Protein AF-A0A0U2ZT33-F1 (afdb_monomer)

Structure (mmCIF, N/CA/C/O backbone):
data_AF-A0A0U2ZT33-F1
#
_entry.id   AF-A0A0U2ZT33-F1
#
loop_
_atom_site.group_PDB
_atom_site.id
_atom_site.type_symbol
_atom_site.label_atom_id
_atom_site.label_alt_id
_atom_site.label_comp_id
_atom_site.label_asym_id
_atom_site.label_entity_id
_atom_site.label_seq_id
_atom_site.pdbx_PDB_ins_code
_atom_site.Cartn_x
_atom_site.Cartn_y
_atom_site.Cartn_z
_atom_site.occupancy
_atom_site.B_iso_or_equiv
_atom_site.auth_seq_id
_atom_site.auth_comp_id
_atom_site.auth_asym_id
_atom_site.auth_atom_id
_atom_site.pdbx_PDB_model_num
ATOM 1 N N . SER A 1 1 ? -2.441 14.922 -5.118 1.00 57.44 1 SER A N 1
ATOM 2 C CA . SER A 1 1 ? -1.209 14.532 -5.825 1.00 57.44 1 SER A CA 1
ATOM 3 C C . SER A 1 1 ? -0.971 15.506 -6.965 1.00 57.44 1 SER A C 1
ATOM 5 O O . SER A 1 1 ? -1.945 15.858 -7.621 1.00 57.44 1 SER A O 1
ATOM 7 N N . ALA A 1 2 ? 0.269 15.955 -7.184 1.00 77.44 2 ALA A N 1
ATOM 8 C CA . ALA A 1 2 ? 0.623 16.853 -8.293 1.00 77.44 2 ALA A CA 1
ATOM 9 C C . ALA A 1 2 ? 0.695 16.133 -9.656 1.00 77.44 2 ALA A C 1
ATOM 11 O O . ALA A 1 2 ? 0.631 16.783 -10.693 1.00 77.44 2 ALA A O 1
ATOM 12 N N . ASN A 1 3 ? 0.758 14.796 -9.657 1.00 82.69 3 ASN A N 1
ATOM 13 C CA . ASN A 1 3 ? 0.931 13.978 -10.861 1.00 82.69 3 ASN A CA 1
ATOM 14 C C . ASN A 1 3 ? -0.310 13.843 -11.760 1.00 82.69 3 ASN A C 1
ATOM 16 O O . ASN A 1 3 ? -0.228 13.210 -12.807 1.00 82.69 3 ASN A O 1
ATOM 20 N N . GLN A 1 4 ? -1.462 14.385 -11.345 1.00 87.38 4 GLN A N 1
ATOM 21 C CA . GLN A 1 4 ? -2.733 14.322 -12.085 1.00 87.38 4 GLN A CA 1
ATOM 22 C C . GLN A 1 4 ? -3.193 12.890 -12.444 1.00 87.38 4 GLN A C 1
ATOM 24 O O . GLN A 1 4 ? -4.010 12.701 -13.345 1.00 87.38 4 GLN A O 1
ATOM 29 N N . GLY A 1 5 ? -2.695 11.881 -11.718 1.00 87.38 5 GLY A N 1
ATOM 30 C CA . GLY A 1 5 ? -3.056 10.476 -11.887 1.00 87.38 5 GLY A CA 1
ATOM 31 C C . GLY A 1 5 ? -4.537 10.213 -11.630 1.00 87.38 5 GLY A C 1
ATOM 32 O O . GLY A 1 5 ? -5.132 10.777 -10.709 1.00 87.38 5 GLY A O 1
ATOM 33 N N . SER A 1 6 ? -5.127 9.307 -12.411 1.00 90.31 6 SER A N 1
ATOM 34 C CA . SER A 1 6 ? -6.476 8.814 -12.146 1.00 90.31 6 SER A CA 1
ATOM 35 C C . SER A 1 6 ? -6.520 8.051 -10.822 1.00 90.31 6 SER A C 1
ATOM 37 O O . SER A 1 6 ? -5.608 7.288 -10.499 1.00 90.31 6 SER A O 1
ATOM 39 N N . VAL A 1 7 ? -7.610 8.230 -10.074 1.00 89.31 7 VAL A N 1
ATOM 40 C CA . VAL A 1 7 ? -7.907 7.478 -8.841 1.00 89.31 7 VAL A CA 1
ATOM 41 C C . VAL A 1 7 ? -8.809 6.265 -9.086 1.00 89.31 7 VAL A C 1
ATOM 43 O O . VAL A 1 7 ? -9.038 5.479 -8.172 1.00 89.31 7 VAL A O 1
ATOM 46 N N . SER A 1 8 ? -9.339 6.114 -10.304 1.00 93.38 8 SER A N 1
ATOM 47 C CA . SER A 1 8 ? -10.310 5.071 -10.669 1.00 93.38 8 SER A CA 1
ATOM 48 C C . SER A 1 8 ? -9.895 4.227 -11.877 1.00 93.38 8 SER A C 1
ATOM 50 O O . SER A 1 8 ? -10.554 3.237 -12.183 1.00 93.38 8 SER A O 1
ATOM 52 N N . MET A 1 9 ? -8.815 4.596 -12.570 1.00 93.44 9 MET A N 1
ATOM 53 C CA . MET A 1 9 ? -8.315 3.906 -13.763 1.00 93.44 9 MET A CA 1
ATOM 54 C C . MET A 1 9 ? -6.817 3.622 -13.645 1.00 93.44 9 MET A C 1
ATOM 56 O O . MET A 1 9 ? -6.109 4.269 -12.875 1.00 93.44 9 MET A O 1
ATOM 60 N N . ARG A 1 10 ? -6.327 2.663 -14.439 1.00 94.44 10 ARG A N 1
ATOM 61 C CA . ARG A 1 10 ? -4.900 2.332 -14.503 1.00 94.44 10 ARG A CA 1
ATOM 62 C C . ARG A 1 10 ? -4.109 3.492 -15.110 1.00 94.44 10 ARG A C 1
ATOM 64 O O . ARG A 1 10 ? -4.358 3.879 -16.250 1.00 94.44 10 ARG A O 1
ATOM 71 N N . ASN A 1 11 ? -3.137 3.988 -14.356 1.00 94.19 11 ASN A N 1
ATOM 72 C CA . ASN A 1 11 ? -2.187 5.002 -14.803 1.00 94.19 11 ASN A CA 1
ATOM 73 C C . ASN A 1 11 ? -1.025 4.362 -15.579 1.00 94.19 11 ASN A C 1
ATOM 75 O O . ASN A 1 11 ? -0.720 3.182 -15.380 1.00 94.19 11 ASN A O 1
ATOM 79 N N . ILE A 1 12 ? -0.423 5.125 -16.497 1.00 93.75 12 ILE A N 1
ATOM 80 C CA . ILE A 1 12 ? 0.720 4.707 -17.322 1.00 93.75 12 ILE A CA 1
ATOM 81 C C . ILE A 1 12 ? 1.745 5.843 -17.441 1.00 93.75 12 ILE A C 1
ATOM 83 O O . ILE A 1 12 ? 1.327 7.002 -17.423 1.00 93.75 12 ILE A O 1
ATOM 87 N N . PRO A 1 13 ? 3.035 5.521 -17.656 1.00 96.00 13 PRO A N 1
ATOM 88 C CA . PRO A 1 13 ? 3.634 4.179 -17.593 1.00 96.00 13 PRO A CA 1
ATOM 89 C C . PRO A 1 13 ? 3.852 3.711 -16.140 1.00 96.00 13 PRO A C 1
ATOM 91 O O . PRO A 1 13 ? 3.544 4.429 -15.197 1.00 96.00 13 PRO A O 1
ATOM 94 N N . ASP A 1 14 ? 4.347 2.487 -15.938 1.00 97.81 14 ASP A N 1
ATOM 95 C CA . ASP A 1 14 ? 4.771 2.033 -14.600 1.00 97.81 14 ASP A CA 1
ATOM 96 C C . ASP A 1 14 ? 6.209 2.486 -14.282 1.00 97.81 14 ASP A C 1
ATOM 98 O O . ASP A 1 14 ? 6.514 2.846 -13.148 1.00 97.81 14 ASP A O 1
ATOM 102 N N . VAL A 1 15 ? 7.077 2.487 -15.298 1.00 97.88 15 VAL A N 1
ATOM 103 C CA . VAL A 1 15 ? 8.511 2.810 -15.244 1.00 97.88 15 VAL A CA 1
ATOM 104 C C . VAL A 1 15 ? 8.974 3.384 -16.590 1.00 97.88 15 VAL A C 1
ATOM 106 O O . VAL A 1 15 ? 8.276 3.237 -17.598 1.00 97.88 15 VAL A O 1
ATOM 109 N N . ALA A 1 16 ? 10.170 3.974 -16.631 1.00 97.50 16 ALA A N 1
ATOM 110 C CA . ALA A 1 16 ? 10.796 4.528 -17.830 1.00 97.50 16 ALA A CA 1
ATOM 111 C C . ALA A 1 16 ? 12.209 3.973 -18.066 1.00 97.50 16 ALA A C 1
ATOM 113 O O . ALA A 1 16 ? 12.845 3.420 -17.174 1.00 97.50 16 ALA A O 1
ATOM 114 N N . ALA A 1 17 ? 12.722 4.121 -19.284 1.00 95.94 17 ALA A N 1
ATOM 115 C CA . ALA A 1 17 ? 14.134 3.941 -19.627 1.00 95.94 17 ALA A CA 1
ATOM 116 C C . ALA A 1 17 ? 14.487 4.900 -20.776 1.00 95.94 17 ALA A C 1
ATOM 118 O O . ALA A 1 17 ? 13.625 5.650 -21.234 1.00 95.94 17 ALA A O 1
ATOM 119 N N . MET A 1 18 ? 15.740 4.879 -21.245 1.00 93.81 18 MET A N 1
ATOM 120 C CA . MET A 1 18 ? 16.165 5.687 -22.392 1.00 93.81 18 MET A CA 1
ATOM 121 C C . MET A 1 18 ? 15.234 5.452 -23.590 1.00 93.81 18 MET A C 1
ATOM 123 O O . MET A 1 18 ? 14.988 4.305 -23.976 1.00 93.81 18 MET A O 1
ATOM 127 N N . ALA A 1 19 ? 14.707 6.544 -24.140 1.00 93.94 19 ALA A N 1
ATOM 128 C CA . ALA A 1 19 ? 13.756 6.546 -25.250 1.00 93.94 19 ALA A CA 1
ATOM 129 C C . ALA A 1 19 ? 14.054 7.642 -26.285 1.00 93.94 19 ALA A C 1
ATOM 131 O O . ALA A 1 19 ? 13.337 7.740 -27.277 1.00 93.94 19 ALA A O 1
ATOM 132 N N . ASP A 1 20 ? 15.063 8.485 -26.068 1.00 90.44 20 ASP A N 1
ATOM 133 C CA . ASP A 1 20 ? 15.418 9.526 -27.033 1.00 90.44 20 ASP A CA 1
ATOM 134 C C . ASP A 1 20 ? 16.278 8.957 -28.176 1.00 90.44 20 ASP A C 1
ATOM 136 O O . ASP A 1 20 ? 16.807 7.843 -28.087 1.00 90.44 20 ASP A O 1
ATOM 140 N N . PHE A 1 21 ? 16.413 9.720 -29.258 1.00 83.06 21 PHE A N 1
ATOM 141 C CA . PHE A 1 21 ? 17.329 9.414 -30.347 1.00 83.06 21 PHE A CA 1
ATOM 142 C C . PHE A 1 21 ? 18.772 9.413 -29.834 1.00 83.06 21 PHE A C 1
ATOM 144 O O . PHE A 1 21 ? 19.333 10.439 -29.461 1.00 83.06 21 PHE A O 1
ATOM 151 N N . GLY A 1 22 ? 19.379 8.230 -29.818 1.00 85.00 22 GLY A N 1
ATOM 152 C CA . GLY A 1 22 ? 20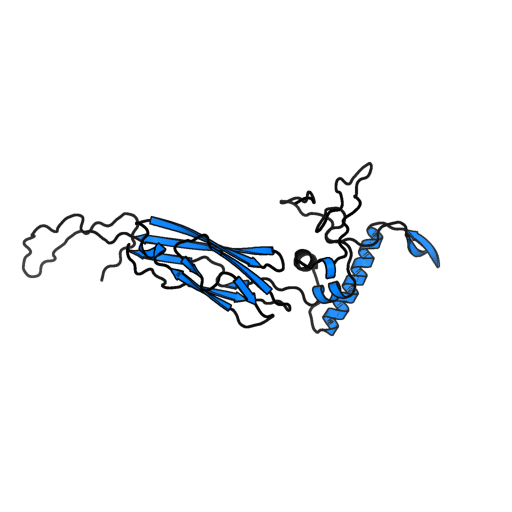.729 8.037 -29.280 1.00 85.00 22 GLY A CA 1
ATOM 153 C C . GLY A 1 22 ? 21.084 6.583 -28.980 1.00 85.00 22 GLY A C 1
ATOM 154 O O . GLY A 1 22 ? 22.187 6.300 -28.516 1.00 85.00 22 GLY A O 1
ATOM 155 N N . ILE A 1 23 ? 20.164 5.652 -29.244 1.00 88.94 23 ILE A N 1
ATOM 156 C CA . ILE A 1 23 ? 20.391 4.222 -29.080 1.00 88.94 23 ILE A CA 1
ATOM 157 C C . ILE A 1 23 ? 20.997 3.692 -30.376 1.00 88.94 23 ILE A C 1
ATOM 159 O O . ILE A 1 23 ? 20.362 3.718 -31.433 1.00 88.94 23 ILE A O 1
ATOM 163 N N . TRP A 1 24 ? 22.239 3.227 -30.278 1.00 90.25 24 TRP A N 1
ATOM 164 C CA . TRP A 1 24 ? 22.972 2.622 -31.382 1.00 90.25 24 TRP A CA 1
ATOM 165 C C . TRP A 1 24 ? 22.473 1.203 -31.632 1.00 90.25 24 TRP A C 1
ATOM 167 O O . TRP A 1 24 ? 22.373 0.393 -30.710 1.00 90.25 24 TRP A O 1
ATOM 177 N N . LEU A 1 25 ? 22.176 0.907 -32.891 1.00 88.50 25 LEU A N 1
ATOM 178 C CA . LEU A 1 25 ? 21.663 -0.374 -33.350 1.00 88.50 25 LEU A CA 1
ATOM 179 C C . LEU A 1 25 ? 22.527 -0.863 -34.508 1.00 88.50 25 LEU A C 1
ATOM 181 O O . LEU A 1 25 ? 22.959 -0.070 -35.343 1.00 88.50 25 LEU A O 1
ATOM 185 N N . VAL A 1 26 ? 22.738 -2.173 -34.566 1.00 91.44 26 VAL A N 1
ATOM 186 C CA . VAL A 1 26 ? 23.322 -2.843 -35.728 1.00 91.44 26 VAL A CA 1
ATOM 187 C C . VAL A 1 26 ? 22.263 -3.788 -36.278 1.00 91.44 26 VAL A C 1
ATOM 189 O O . VAL A 1 26 ? 21.813 -4.686 -35.565 1.00 91.44 26 VAL A O 1
ATOM 192 N N . ALA A 1 27 ? 21.827 -3.555 -37.510 1.00 90.62 27 ALA A N 1
ATOM 193 C CA . ALA A 1 27 ? 20.767 -4.312 -38.173 1.00 90.62 27 ALA A CA 1
ATOM 194 C C . ALA A 1 27 ? 21.126 -4.553 -39.647 1.00 90.62 27 ALA A C 1
ATOM 196 O O . ALA A 1 27 ? 22.251 -4.279 -40.048 1.00 90.62 27 ALA A O 1
ATOM 197 N N . ASP A 1 28 ? 20.213 -5.143 -40.423 1.00 92.94 28 ASP A N 1
ATOM 198 C CA . ASP A 1 28 ? 20.305 -5.252 -41.888 1.00 92.94 28 ASP A CA 1
ATOM 199 C C . ASP A 1 28 ? 21.696 -5.657 -42.411 1.00 92.94 28 ASP A C 1
ATOM 201 O O . ASP A 1 28 ? 22.300 -5.004 -43.251 1.00 92.94 28 ASP A O 1
ATOM 205 N N . ASN A 1 29 ? 22.208 -6.782 -41.900 1.00 93.62 29 ASN A N 1
ATOM 206 C CA . ASN A 1 29 ? 23.509 -7.344 -42.278 1.00 93.62 29 ASN A CA 1
ATOM 207 C C . ASN A 1 29 ? 24.737 -6.482 -41.895 1.00 93.62 29 ASN A C 1
ATOM 209 O O . ASN A 1 29 ? 25.748 -6.487 -42.595 1.00 93.62 29 ASN A O 1
ATOM 213 N N . GLY A 1 30 ? 24.682 -5.823 -40.734 1.00 93.62 30 GLY A N 1
ATOM 214 C CA . GLY A 1 30 ? 25.828 -5.131 -40.129 1.00 93.62 30 GLY A CA 1
ATOM 215 C C . GLY A 1 30 ? 25.790 -3.610 -40.263 1.00 93.62 30 GLY A C 1
ATOM 216 O O . GLY A 1 30 ? 26.732 -2.943 -39.832 1.00 93.62 30 GLY A O 1
ATOM 217 N N . ASP A 1 31 ? 24.710 -3.071 -40.818 1.00 95.50 31 ASP A N 1
ATOM 218 C CA . ASP A 1 31 ? 24.499 -1.641 -40.959 1.00 95.50 31 ASP A CA 1
ATOM 219 C C . ASP A 1 31 ? 24.206 -0.987 -39.607 1.00 95.50 31 ASP A C 1
ATOM 221 O O . ASP A 1 31 ? 23.524 -1.538 -38.736 1.00 95.50 31 ASP A O 1
ATOM 225 N N . PHE A 1 32 ? 24.754 0.214 -39.434 1.00 93.50 32 PHE A N 1
ATOM 226 C CA . PHE A 1 32 ? 24.641 0.993 -38.209 1.00 93.50 32 PHE A CA 1
ATOM 227 C C . PHE A 1 32 ? 23.491 1.990 -38.299 1.00 93.50 32 PHE A C 1
ATOM 229 O O . PHE A 1 32 ? 23.400 2.778 -39.240 1.00 93.50 32 PHE A O 1
ATOM 236 N N . TYR A 1 33 ? 22.674 2.018 -37.252 1.00 90.00 33 TYR A N 1
ATOM 237 C CA . TYR A 1 33 ? 21.544 2.924 -37.110 1.00 90.00 33 TYR A CA 1
ATOM 238 C C . TYR A 1 33 ? 21.575 3.606 -35.744 1.00 90.00 33 TYR A C 1
ATOM 240 O O . TYR A 1 33 ? 22.081 3.060 -34.762 1.00 90.00 33 TYR A O 1
ATOM 248 N N . ILE A 1 34 ? 20.979 4.794 -35.673 1.00 90.44 34 ILE A N 1
ATOM 249 C CA . ILE A 1 34 ? 20.649 5.461 -34.414 1.00 90.44 34 ILE A CA 1
ATOM 250 C C . ILE A 1 34 ? 19.133 5.580 -34.363 1.00 90.44 34 ILE A C 1
ATOM 252 O O . ILE A 1 34 ? 18.510 6.098 -35.290 1.00 90.44 34 ILE A O 1
ATOM 256 N N . SER A 1 35 ? 18.536 5.089 -33.284 1.00 89.44 35 SER A N 1
ATOM 257 C CA . SER A 1 35 ? 17.095 5.161 -33.068 1.00 89.44 35 SER A CA 1
ATOM 258 C C . SER A 1 35 ? 16.774 5.480 -31.608 1.00 89.44 35 SER A C 1
ATOM 260 O O . SER A 1 35 ? 17.661 5.781 -30.805 1.00 89.44 35 SER A O 1
ATOM 262 N N . GLY A 1 36 ? 15.486 5.445 -31.287 1.00 90.69 36 GLY A N 1
ATOM 263 C CA . GLY A 1 36 ? 14.932 5.709 -29.970 1.00 90.69 36 GLY A CA 1
ATOM 264 C C . GLY A 1 36 ? 13.517 5.143 -29.856 1.00 90.69 36 GLY A C 1
ATOM 265 O O . GLY A 1 36 ? 13.170 4.130 -30.464 1.00 90.69 36 GLY A O 1
ATOM 266 N N . GLY A 1 37 ? 12.682 5.825 -29.088 1.00 92.12 37 GLY A N 1
ATOM 267 C CA . GLY A 1 37 ? 11.308 5.452 -28.794 1.00 92.12 37 GLY A CA 1
ATOM 268 C C . GLY A 1 37 ? 11.180 4.472 -27.629 1.00 92.12 37 GLY A C 1
ATOM 269 O O . GLY A 1 37 ? 12.102 3.740 -27.266 1.00 92.12 37 GLY A O 1
ATOM 270 N N . THR A 1 38 ? 9.977 4.411 -27.062 1.00 93.00 38 THR A N 1
ATOM 271 C CA . THR A 1 38 ? 9.642 3.473 -25.978 1.00 93.00 38 THR A CA 1
ATOM 272 C C . THR A 1 38 ? 9.744 2.007 -26.409 1.00 93.00 38 THR A C 1
ATOM 274 O O . THR A 1 38 ? 9.952 1.133 -25.567 1.00 93.00 38 THR A O 1
ATOM 277 N N . SER A 1 39 ? 9.694 1.736 -27.720 1.00 92.75 39 SER A N 1
ATOM 278 C CA . SER A 1 39 ? 10.025 0.436 -28.313 1.00 92.75 39 SER A CA 1
ATOM 279 C C . SER A 1 39 ? 11.432 -0.037 -27.960 1.00 92.75 39 SER A C 1
ATOM 281 O O . SER A 1 39 ? 11.628 -1.237 -27.820 1.00 92.75 39 SER A O 1
ATOM 283 N N . ALA A 1 40 ? 12.396 0.874 -27.796 1.00 92.12 40 ALA A N 1
ATOM 284 C CA . ALA A 1 40 ? 13.745 0.546 -27.346 1.00 92.12 40 ALA A CA 1
ATOM 285 C C . ALA A 1 40 ? 13.845 0.490 -25.810 1.00 92.12 40 ALA A C 1
ATOM 287 O O . ALA A 1 40 ? 14.606 -0.305 -25.263 1.00 92.12 40 ALA A O 1
ATOM 288 N N . SER A 1 41 ? 13.018 1.254 -25.091 1.00 94.94 41 SER A N 1
ATOM 289 C CA . SER A 1 41 ? 12.929 1.187 -23.625 1.00 94.94 41 SER A CA 1
ATOM 290 C C . SER A 1 41 ? 12.408 -0.162 -23.113 1.00 94.94 41 SER A C 1
ATOM 292 O O . SER A 1 41 ? 12.896 -0.666 -22.102 1.00 94.94 41 SER A O 1
ATOM 294 N N . ALA A 1 42 ? 11.436 -0.767 -23.803 1.00 95.50 42 ALA A N 1
ATOM 295 C CA . ALA A 1 42 ? 10.858 -2.059 -23.425 1.00 95.50 42 ALA A CA 1
ATOM 296 C C . ALA A 1 42 ? 11.892 -3.211 -23.355 1.00 95.50 42 ALA A C 1
ATOM 298 O O . ALA A 1 42 ? 11.964 -3.866 -22.312 1.00 95.50 42 ALA A O 1
ATOM 299 N N . PRO A 1 43 ? 12.729 -3.470 -24.382 1.00 94.44 43 PRO A N 1
ATOM 300 C CA . PRO A 1 43 ? 13.762 -4.499 -24.312 1.00 94.44 43 PRO A CA 1
ATOM 301 C C . PRO A 1 43 ? 14.897 -4.152 -23.338 1.00 94.44 43 PRO A C 1
ATOM 303 O O . PRO A 1 43 ? 15.464 -5.071 -22.750 1.00 94.44 43 PRO A O 1
ATOM 306 N N . LEU A 1 44 ? 15.196 -2.868 -23.090 1.00 94.12 44 LEU A N 1
ATOM 307 C CA . LEU A 1 44 ? 16.130 -2.478 -22.022 1.00 94.12 44 LEU A CA 1
ATOM 308 C C . LEU A 1 44 ? 15.620 -2.933 -20.645 1.00 94.12 44 LEU A C 1
ATOM 310 O O . LEU A 1 44 ? 16.365 -3.545 -19.878 1.00 94.12 44 LEU A O 1
ATOM 314 N N . TRP A 1 45 ? 14.332 -2.719 -20.356 1.00 96.19 45 TRP A N 1
ATOM 315 C CA . TRP A 1 45 ? 13.697 -3.236 -19.140 1.00 96.19 45 TRP A CA 1
ATOM 316 C C . TRP A 1 45 ? 13.621 -4.763 -19.105 1.00 96.19 45 TRP A C 1
ATOM 318 O O . TRP A 1 45 ? 13.806 -5.350 -18.041 1.00 96.19 45 TRP A O 1
ATOM 328 N N . ALA A 1 46 ? 13.390 -5.420 -20.245 1.00 96.12 46 ALA A N 1
ATOM 329 C CA . ALA A 1 46 ? 13.402 -6.879 -20.319 1.00 96.12 46 ALA A CA 1
ATOM 330 C C . ALA A 1 46 ? 14.786 -7.455 -19.969 1.00 96.12 46 ALA A C 1
ATOM 332 O O . ALA A 1 46 ? 14.874 -8.397 -19.183 1.00 96.12 46 ALA A O 1
ATOM 333 N N . GLY A 1 47 ? 15.865 -6.857 -20.487 1.00 95.75 47 GLY A N 1
ATOM 334 C CA . GLY A 1 47 ? 17.239 -7.224 -20.134 1.00 95.75 47 GLY A CA 1
ATOM 335 C C . GLY A 1 47 ? 17.545 -6.989 -18.652 1.00 95.75 47 GLY A C 1
ATOM 336 O O . GLY A 1 47 ? 18.092 -7.864 -17.985 1.00 95.75 47 GLY A O 1
ATOM 337 N N . PHE A 1 48 ? 17.111 -5.853 -18.101 1.00 96.12 48 PHE A N 1
ATOM 338 C CA . PHE A 1 48 ? 17.228 -5.574 -16.668 1.00 96.12 48 PHE A CA 1
ATOM 339 C C . PHE A 1 48 ? 16.481 -6.608 -15.805 1.00 96.12 48 PHE A C 1
ATOM 341 O O . PHE A 1 48 ? 17.033 -7.138 -14.841 1.00 96.12 48 PHE A O 1
ATOM 348 N N . ALA A 1 49 ? 15.245 -6.955 -16.173 1.00 95.88 49 ALA A N 1
ATOM 349 C CA . ALA A 1 49 ? 14.464 -7.977 -15.481 1.00 95.88 49 ALA A CA 1
ATOM 350 C C . ALA A 1 49 ? 15.099 -9.375 -15.594 1.00 95.88 49 ALA A C 1
ATOM 352 O O . ALA A 1 49 ? 15.007 -10.165 -14.655 1.00 95.88 49 ALA A O 1
ATOM 353 N N . ALA A 1 50 ? 15.771 -9.683 -16.709 1.00 96.31 50 ALA A N 1
ATOM 354 C CA . ALA A 1 50 ? 16.527 -10.923 -16.867 1.00 96.31 50 ALA A CA 1
ATOM 355 C C . ALA A 1 50 ? 17.716 -10.995 -15.893 1.00 96.31 50 ALA A C 1
ATOM 357 O O . ALA A 1 50 ? 17.872 -12.014 -15.223 1.00 96.31 50 ALA A O 1
ATOM 358 N N . LEU A 1 51 ? 18.479 -9.907 -15.730 1.00 94.94 51 LEU A N 1
ATOM 359 C CA . LEU A 1 51 ? 19.547 -9.818 -14.719 1.00 94.94 51 LEU A CA 1
ATOM 360 C C . LEU A 1 51 ? 18.998 -9.993 -13.297 1.00 94.94 51 LEU A C 1
ATOM 362 O O . LEU A 1 51 ? 19.581 -10.688 -12.467 1.00 94.94 51 LEU A O 1
ATOM 366 N N . ALA A 1 52 ? 17.838 -9.405 -13.010 1.00 95.31 52 ALA A N 1
ATOM 367 C CA . ALA A 1 52 ? 17.209 -9.571 -11.709 1.00 95.31 52 ALA A CA 1
ATOM 368 C C . ALA A 1 52 ? 16.696 -11.011 -11.477 1.00 95.31 52 ALA A C 1
ATOM 370 O O . ALA A 1 52 ? 16.819 -11.530 -10.369 1.00 95.31 52 ALA A O 1
ATOM 371 N N . ASN A 1 53 ? 16.202 -11.698 -12.514 1.00 96.38 53 ASN A N 1
ATOM 372 C CA . ASN A 1 53 ? 15.867 -13.127 -12.452 1.00 96.38 53 ASN A CA 1
ATOM 373 C C . ASN A 1 53 ? 17.103 -14.022 -12.264 1.00 96.38 53 ASN A C 1
ATOM 375 O O . ASN A 1 53 ? 17.024 -15.012 -11.538 1.00 96.38 53 ASN A O 1
ATOM 379 N N . GLU A 1 54 ? 18.241 -13.683 -12.873 1.00 95.44 54 GLU A N 1
ATOM 380 C CA . GLU A 1 54 ? 19.514 -14.375 -12.630 1.00 95.44 54 GLU A CA 1
ATOM 381 C C . GLU A 1 54 ? 19.927 -14.251 -11.154 1.00 95.44 54 GLU A C 1
ATOM 383 O O . GLU A 1 54 ? 20.238 -15.253 -10.500 1.00 95.44 54 GLU A O 1
ATOM 388 N N . GLY A 1 55 ? 19.842 -13.041 -10.592 1.00 92.56 55 GLY A N 1
ATOM 389 C CA . GLY A 1 55 ? 20.083 -12.808 -9.168 1.00 92.56 55 GLY A CA 1
ATOM 390 C C . GLY A 1 55 ? 19.107 -13.573 -8.265 1.00 92.56 55 GLY A C 1
ATOM 391 O O . GLY A 1 55 ? 19.533 -14.187 -7.285 1.00 92.56 55 GLY A O 1
ATOM 392 N N . ALA A 1 56 ? 17.816 -13.611 -8.616 1.00 93.50 56 ALA A N 1
ATOM 393 C CA . ALA A 1 56 ? 16.811 -14.396 -7.897 1.00 93.50 56 ALA A CA 1
ATOM 394 C C . ALA A 1 56 ? 17.160 -15.891 -7.892 1.00 93.50 56 ALA A C 1
ATOM 396 O O . ALA A 1 56 ? 17.203 -16.508 -6.828 1.00 93.50 56 ALA A O 1
ATOM 397 N N . SER A 1 57 ? 17.483 -16.451 -9.061 1.00 95.75 57 SER A N 1
ATOM 398 C CA . SER A 1 57 ? 17.866 -17.857 -9.209 1.00 95.75 57 SER A CA 1
ATOM 399 C C . SER A 1 57 ? 19.116 -18.195 -8.394 1.00 95.75 57 SER A C 1
ATOM 401 O O . SER A 1 57 ? 19.139 -19.203 -7.689 1.00 95.75 57 SER A O 1
ATOM 403 N N . THR A 1 58 ? 20.136 -17.334 -8.434 1.00 93.44 58 THR A N 1
ATOM 404 C CA . THR A 1 58 ? 21.378 -17.502 -7.656 1.00 93.44 58 THR A CA 1
ATOM 405 C C . THR A 1 58 ? 21.102 -17.484 -6.149 1.00 93.44 58 THR A C 1
ATOM 407 O O . THR A 1 58 ? 21.707 -18.238 -5.391 1.00 93.44 58 THR A O 1
ATOM 410 N N . GLY A 1 59 ? 20.145 -16.663 -5.708 1.00 88.75 59 GLY A N 1
ATOM 411 C CA . GLY A 1 59 ? 19.695 -16.578 -4.318 1.00 88.75 59 GLY A CA 1
ATOM 412 C C . GLY A 1 59 ? 18.662 -17.631 -3.894 1.00 88.75 59 GLY A C 1
ATOM 413 O O . GLY A 1 59 ? 18.120 -17.520 -2.792 1.00 88.75 59 GLY A O 1
ATOM 414 N N . GLY A 1 60 ? 18.334 -18.611 -4.745 1.00 91.06 60 GLY A N 1
ATOM 415 C CA . GLY A 1 60 ? 17.310 -19.626 -4.460 1.00 91.06 60 GLY A CA 1
ATOM 416 C C . GLY A 1 60 ? 15.887 -19.063 -4.333 1.00 91.06 60 GLY A C 1
ATOM 417 O O . GLY A 1 60 ? 15.049 -19.641 -3.639 1.00 91.06 60 GLY A O 1
ATOM 418 N N . LYS A 1 61 ? 15.614 -17.909 -4.950 1.00 88.44 61 LYS A N 1
ATOM 419 C CA . LYS A 1 61 ? 14.305 -17.246 -4.982 1.00 88.44 61 LYS A CA 1
ATOM 420 C C . LYS A 1 61 ? 13.546 -17.618 -6.263 1.00 88.44 61 LYS A C 1
ATOM 422 O O . LYS A 1 61 ? 14.172 -17.922 -7.279 1.00 88.44 61 LYS A O 1
ATOM 427 N N . PRO A 1 62 ? 12.201 -17.597 -6.246 1.00 89.75 62 PRO A N 1
ATOM 428 C CA . PRO A 1 62 ? 11.417 -17.769 -7.465 1.00 89.75 62 PRO A CA 1
ATOM 429 C C . PRO A 1 62 ? 11.693 -16.639 -8.467 1.00 89.75 62 PRO A C 1
ATOM 431 O O . PRO A 1 62 ? 12.087 -15.537 -8.083 1.00 89.75 62 PRO A O 1
ATOM 434 N N . ALA A 1 63 ? 11.437 -16.908 -9.750 1.00 93.31 63 ALA A N 1
ATOM 435 C CA . ALA A 1 63 ? 11.451 -15.875 -10.781 1.00 93.31 63 ALA A CA 1
ATOM 436 C C . ALA A 1 63 ? 10.459 -14.749 -10.440 1.00 93.31 63 ALA A C 1
ATOM 438 O O . ALA A 1 63 ? 9.395 -14.993 -9.869 1.00 93.31 63 ALA A O 1
ATOM 439 N N . LEU A 1 64 ? 10.796 -13.523 -10.835 1.00 91.06 64 LEU A N 1
ATOM 440 C CA . LEU A 1 64 ? 10.092 -12.306 -10.426 1.00 91.06 64 LEU A CA 1
ATOM 441 C C . LEU A 1 64 ? 8.633 -12.240 -10.905 1.00 91.06 64 LEU A C 1
ATOM 443 O O . LEU A 1 64 ? 7.797 -11.616 -10.256 1.00 91.06 64 LEU A O 1
ATOM 447 N N . GLY A 1 65 ? 8.313 -12.884 -12.032 1.00 92.88 65 GLY A N 1
ATOM 448 C CA . GLY A 1 65 ? 6.951 -12.957 -12.563 1.00 92.88 65 GLY A CA 1
ATOM 449 C C . GLY A 1 65 ? 6.348 -11.583 -12.882 1.00 92.88 65 GLY A C 1
ATOM 450 O O . GLY A 1 65 ? 6.961 -10.759 -13.559 1.00 92.88 65 GLY A O 1
ATOM 451 N N . PHE A 1 66 ? 5.113 -11.349 -12.432 1.00 94.81 66 PHE A N 1
ATOM 452 C CA . PHE A 1 66 ? 4.407 -10.085 -12.643 1.00 94.81 66 PHE A CA 1
ATOM 453 C C . PHE A 1 66 ? 4.951 -8.988 -11.713 1.00 94.81 66 PHE A C 1
ATOM 455 O O . PHE A 1 66 ? 4.658 -8.974 -10.519 1.00 94.81 66 PHE A O 1
ATOM 462 N N . LEU A 1 67 ? 5.728 -8.059 -12.278 1.00 93.69 67 LEU A N 1
ATOM 463 C CA . LEU A 1 67 ? 6.522 -7.087 -11.519 1.00 93.69 67 LEU A CA 1
ATOM 464 C C . LEU A 1 67 ? 5.737 -5.929 -10.897 1.00 93.69 67 LEU A C 1
ATOM 466 O O . LEU A 1 67 ? 6.200 -5.369 -9.905 1.00 93.69 67 LEU A O 1
ATOM 470 N N . ASN A 1 68 ? 4.586 -5.535 -11.452 1.00 94.75 68 ASN A N 1
ATOM 471 C CA . ASN A 1 68 ? 3.930 -4.284 -11.053 1.00 94.75 68 ASN A CA 1
ATOM 472 C C . ASN A 1 68 ? 3.643 -4.188 -9.542 1.00 94.75 68 ASN A C 1
ATOM 474 O O . ASN A 1 68 ? 3.998 -3.166 -8.962 1.00 94.75 68 ASN A O 1
ATOM 478 N N . PRO A 1 69 ? 3.073 -5.201 -8.857 1.00 90.69 69 PRO A N 1
ATOM 479 C CA . PRO A 1 69 ? 2.844 -5.107 -7.416 1.00 90.69 69 PRO A CA 1
ATOM 480 C C . PRO A 1 69 ? 4.134 -4.812 -6.638 1.00 90.69 69 PRO A C 1
ATOM 482 O O . PRO A 1 69 ? 4.145 -3.940 -5.772 1.00 90.69 69 PRO A O 1
ATOM 485 N N . THR A 1 70 ? 5.232 -5.475 -7.004 1.00 89.12 70 THR A N 1
ATOM 486 C CA . THR A 1 70 ? 6.546 -5.291 -6.382 1.00 89.12 70 THR A CA 1
ATOM 487 C C . THR A 1 70 ? 7.139 -3.917 -6.685 1.00 89.12 70 THR A C 1
ATOM 489 O O . THR A 1 70 ? 7.563 -3.225 -5.764 1.00 89.12 70 THR A O 1
ATOM 492 N N . LEU A 1 71 ? 7.115 -3.477 -7.948 1.00 94.19 71 LEU A N 1
ATOM 493 C CA . LEU A 1 71 ? 7.616 -2.159 -8.356 1.00 94.19 71 LEU A CA 1
ATOM 494 C C . LEU A 1 71 ? 6.907 -1.029 -7.609 1.00 94.19 71 LEU A C 1
ATOM 496 O O . LEU A 1 71 ? 7.562 -0.108 -7.139 1.00 94.19 71 LEU A O 1
ATOM 500 N N . TYR A 1 72 ? 5.585 -1.114 -7.448 1.00 93.00 72 TYR A N 1
ATOM 501 C CA . TYR A 1 72 ? 4.826 -0.106 -6.707 1.00 93.00 72 TYR A CA 1
ATOM 502 C C . TYR A 1 72 ? 5.038 -0.201 -5.198 1.00 93.00 72 TYR A C 1
ATOM 504 O O . TYR A 1 72 ? 4.959 0.823 -4.525 1.00 93.00 72 TYR A O 1
ATOM 512 N N . SER A 1 73 ? 5.303 -1.393 -4.655 1.00 87.44 73 SER A N 1
ATOM 513 C CA . SER A 1 73 ? 5.693 -1.533 -3.250 1.00 87.44 73 SER A CA 1
ATOM 514 C C . SER A 1 73 ? 7.023 -0.830 -2.981 1.00 87.44 73 SER A C 1
ATOM 516 O O . SER A 1 73 ? 7.128 -0.102 -2.004 1.00 87.44 73 SER A O 1
ATOM 518 N N . ILE A 1 74 ? 8.004 -1.005 -3.872 1.00 90.44 74 ILE A N 1
ATOM 519 C CA . ILE A 1 74 ? 9.324 -0.362 -3.786 1.00 90.44 74 ILE A CA 1
ATOM 520 C C . ILE A 1 74 ? 9.215 1.146 -4.055 1.00 90.44 74 ILE A C 1
ATOM 522 O O . ILE A 1 74 ? 9.795 1.949 -3.337 1.00 90.44 74 ILE A O 1
ATOM 526 N N . GLY A 1 75 ? 8.452 1.550 -5.074 1.00 92.38 75 GLY A N 1
ATOM 527 C CA . GLY A 1 75 ? 8.277 2.953 -5.458 1.00 92.38 75 GLY A CA 1
ATOM 528 C C . GLY A 1 75 ? 7.615 3.804 -4.372 1.00 92.38 75 GLY A C 1
ATOM 529 O O . GLY A 1 75 ? 7.902 4.988 -4.241 1.00 92.38 75 GLY A O 1
ATOM 530 N N . LYS A 1 76 ? 6.760 3.194 -3.545 1.00 90.00 76 LYS A N 1
ATOM 531 C CA . LYS A 1 76 ? 6.125 3.868 -2.406 1.00 90.00 76 LYS A CA 1
ATOM 532 C C . LYS A 1 76 ? 7.025 4.001 -1.180 1.00 90.00 76 LYS A C 1
ATOM 534 O O . LYS A 1 76 ? 6.625 4.683 -0.237 1.00 90.00 76 LYS A O 1
ATOM 539 N N . GLU A 1 77 ? 8.195 3.363 -1.165 1.00 86.19 77 GLU A N 1
ATOM 540 C CA . GLU A 1 77 ? 9.117 3.495 -0.044 1.00 86.19 77 GLU A CA 1
ATOM 541 C C . GLU A 1 77 ? 9.599 4.942 0.117 1.00 86.19 77 GLU A C 1
ATOM 543 O O . GLU A 1 77 ? 9.874 5.633 -0.863 1.00 86.19 77 GLU A O 1
ATOM 548 N N . ILE A 1 78 ? 9.792 5.399 1.356 1.00 81.19 78 ILE A N 1
ATOM 549 C CA . ILE A 1 78 ? 10.323 6.748 1.628 1.00 81.19 78 ILE A CA 1
ATOM 550 C C . ILE A 1 78 ? 11.692 7.004 0.967 1.00 81.19 78 ILE A C 1
ATOM 552 O O . ILE A 1 78 ? 12.038 8.140 0.648 1.00 81.19 78 ILE A O 1
ATOM 556 N N . ASN A 1 79 ? 12.467 5.945 0.737 1.00 81.19 79 ASN A N 1
ATOM 557 C CA . ASN A 1 79 ? 13.783 5.965 0.110 1.00 81.19 79 ASN A CA 1
ATOM 558 C C . ASN A 1 79 ? 13.776 5.403 -1.322 1.00 81.19 79 ASN A C 1
ATOM 560 O O . ASN A 1 79 ? 14.832 4.994 -1.796 1.00 81.19 79 ASN A O 1
ATOM 564 N N . PHE A 1 80 ? 12.639 5.397 -2.033 1.00 90.44 80 PHE A N 1
ATOM 565 C CA . PHE A 1 80 ? 12.536 4.803 -3.376 1.00 90.44 80 PHE A CA 1
ATOM 566 C C . PHE A 1 80 ? 13.579 5.326 -4.381 1.00 90.44 80 PHE A C 1
ATOM 568 O O . PHE A 1 80 ? 13.971 4.589 -5.281 1.00 90.44 80 PHE A O 1
ATOM 575 N N . ASN A 1 81 ? 14.092 6.547 -4.188 1.00 91.94 81 ASN A N 1
ATOM 576 C CA . ASN A 1 81 ? 15.165 7.146 -4.989 1.00 91.94 81 ASN A CA 1
ATOM 577 C C . ASN A 1 81 ? 16.487 6.349 -4.982 1.00 91.94 81 ASN A C 1
ATOM 579 O O . ASN A 1 81 ? 17.345 6.540 -5.841 1.00 91.94 81 ASN A O 1
ATOM 583 N N . SER A 1 82 ? 16.685 5.436 -4.023 1.00 91.38 82 SER A N 1
ATOM 584 C CA . SER A 1 82 ? 17.810 4.496 -4.076 1.00 91.38 82 SER A CA 1
ATOM 585 C C . SER A 1 82 ? 17.618 3.415 -5.140 1.00 91.38 82 SER A C 1
ATOM 587 O O . SER A 1 82 ? 18.603 2.858 -5.616 1.00 91.38 82 SER A O 1
ATOM 589 N N . ASN A 1 83 ? 16.367 3.114 -5.494 1.00 94.62 83 ASN A N 1
ATOM 590 C CA . ASN A 1 83 ? 15.961 2.056 -6.417 1.00 94.62 83 ASN A CA 1
ATOM 591 C C . ASN A 1 83 ? 15.567 2.616 -7.792 1.00 94.62 83 ASN A C 1
ATOM 593 O O . ASN A 1 83 ? 15.838 1.987 -8.812 1.00 94.62 83 ASN A O 1
ATOM 597 N N . PHE A 1 84 ? 14.983 3.809 -7.839 1.00 97.12 84 PHE A N 1
ATOM 598 C CA . PHE A 1 84 ? 14.645 4.494 -9.079 1.00 97.12 84 PHE A CA 1
ATOM 599 C C . PHE A 1 84 ? 15.345 5.841 -9.166 1.00 97.12 84 PHE A C 1
ATOM 601 O O . PHE A 1 84 ? 15.486 6.544 -8.170 1.00 97.12 84 PHE A O 1
ATOM 608 N N . HIS A 1 85 ? 15.763 6.219 -10.365 1.00 97.06 85 HIS A N 1
ATOM 609 C CA . HIS A 1 85 ? 16.093 7.597 -10.662 1.00 97.06 85 HIS A CA 1
ATOM 610 C C . HIS A 1 85 ? 14.796 8.314 -11.041 1.00 97.06 85 HIS A C 1
ATOM 612 O O . HIS A 1 85 ? 14.261 8.088 -12.127 1.00 97.06 85 HIS A O 1
ATOM 618 N N . ASP A 1 86 ? 14.291 9.126 -10.113 1.00 96.75 86 ASP A N 1
ATOM 619 C CA . ASP A 1 86 ? 13.064 9.911 -10.258 1.00 96.75 86 ASP A CA 1
ATOM 620 C C . ASP A 1 86 ? 13.262 11.074 -11.242 1.00 96.75 86 ASP A C 1
ATOM 622 O O . ASP A 1 86 ? 14.111 11.951 -11.037 1.00 96.75 86 ASP A O 1
ATOM 626 N N . ILE A 1 87 ? 12.488 11.075 -12.327 1.00 97.00 87 ILE A N 1
ATOM 627 C CA . ILE A 1 87 ? 12.535 12.122 -13.345 1.00 97.00 87 ILE A CA 1
ATOM 628 C C . ILE A 1 87 ? 11.520 13.179 -12.950 1.00 97.00 87 ILE A C 1
ATOM 630 O O . ILE A 1 87 ? 10.325 12.949 -12.981 1.00 97.00 87 ILE A O 1
ATOM 634 N N . THR A 1 88 ? 12.005 14.373 -12.628 1.00 96.44 88 THR A N 1
ATOM 635 C CA . THR A 1 88 ? 11.163 15.460 -12.099 1.00 96.44 88 THR A CA 1
ATOM 636 C C . THR A 1 88 ? 11.060 16.658 -13.037 1.00 96.44 88 THR A C 1
ATOM 638 O O . THR A 1 88 ? 10.487 17.685 -12.683 1.00 96.44 88 THR A O 1
ATOM 641 N N . THR A 1 89 ? 11.669 16.567 -14.223 1.00 95.94 89 THR A N 1
ATOM 642 C CA . THR A 1 89 ? 11.740 17.654 -15.206 1.00 95.94 89 THR A CA 1
ATOM 643 C C . THR A 1 89 ? 11.410 17.134 -16.599 1.00 95.94 89 THR A C 1
ATOM 645 O O . THR A 1 89 ? 11.853 16.054 -16.983 1.00 95.94 89 THR A O 1
ATOM 648 N N . GLY A 1 90 ? 10.663 17.934 -17.361 1.00 93.94 90 GLY A N 1
ATOM 649 C CA . GLY A 1 90 ? 10.172 17.594 -18.694 1.00 93.94 90 GLY A CA 1
ATOM 650 C C . GLY A 1 90 ? 8.685 17.248 -18.694 1.00 93.94 90 GLY A C 1
ATOM 651 O O . GLY A 1 90 ? 7.998 17.343 -17.676 1.00 93.94 90 GLY A O 1
ATOM 652 N N . ASP A 1 91 ? 8.178 16.869 -19.856 1.00 92.94 91 ASP A N 1
ATOM 653 C CA . ASP A 1 91 ? 6.777 16.537 -20.076 1.00 92.94 91 ASP A CA 1
ATOM 654 C C . ASP A 1 91 ? 6.644 15.587 -21.273 1.00 92.94 91 ASP A C 1
ATOM 656 O O . ASP A 1 91 ? 7.606 15.347 -22.006 1.00 92.94 91 ASP A O 1
ATOM 660 N N . ASN A 1 92 ? 5.458 15.005 -21.446 1.00 90.88 92 ASN A N 1
ATOM 661 C CA . ASN A 1 92 ? 5.143 14.189 -22.617 1.00 90.88 92 ASN A CA 1
ATOM 662 C C . ASN A 1 92 ? 4.268 14.920 -23.647 1.00 90.88 92 ASN A C 1
ATOM 664 O O . ASN A 1 92 ? 3.679 14.258 -24.503 1.00 90.88 92 ASN A O 1
ATOM 668 N N . ILE A 1 93 ? 4.161 16.252 -23.564 1.00 86.88 93 ILE A N 1
ATOM 669 C CA . ILE A 1 93 ? 3.245 17.069 -24.362 1.00 86.88 93 ILE A CA 1
ATOM 670 C C . ILE A 1 93 ? 3.772 17.187 -25.792 1.00 86.88 93 ILE A C 1
ATOM 672 O O . ILE A 1 93 ? 4.888 17.625 -26.055 1.00 86.88 93 ILE A O 1
ATOM 676 N N . ASN A 1 94 ? 2.927 16.834 -26.753 1.00 81.62 94 ASN A N 1
ATOM 677 C CA . ASN A 1 94 ? 3.148 17.105 -28.163 1.00 81.62 94 ASN A CA 1
ATOM 678 C C . ASN A 1 94 ? 1.848 17.583 -28.827 1.00 81.62 94 ASN A C 1
ATOM 680 O O . ASN A 1 94 ? 0.788 17.631 -28.204 1.00 81.62 94 ASN A O 1
ATOM 684 N N . ASN A 1 95 ? 1.920 17.933 -30.113 1.00 76.38 95 ASN A N 1
ATOM 685 C CA . ASN A 1 95 ? 0.788 18.513 -30.848 1.00 76.38 95 ASN A CA 1
ATOM 686 C C . ASN A 1 95 ? -0.466 17.614 -30.905 1.00 76.38 95 ASN A C 1
ATOM 688 O O . ASN A 1 95 ? -1.544 18.116 -31.212 1.00 76.38 95 ASN A O 1
ATOM 692 N N . ASN A 1 96 ? -0.342 16.314 -30.614 1.00 68.62 96 ASN A N 1
ATOM 693 C CA . ASN A 1 96 ? -1.416 15.330 -30.755 1.00 68.62 96 ASN A CA 1
ATOM 694 C C . ASN A 1 96 ? -1.771 14.595 -29.444 1.00 68.62 96 ASN A C 1
ATOM 696 O O . ASN A 1 96 ? -2.904 14.141 -29.294 1.00 68.62 96 ASN A O 1
ATOM 700 N N . PHE A 1 97 ? -0.833 14.455 -28.501 1.00 65.81 97 PHE A N 1
ATOM 701 C CA . PHE A 1 97 ? -0.948 13.636 -27.288 1.00 65.81 97 PHE A CA 1
ATOM 702 C C . PHE A 1 97 ? -0.079 14.191 -26.148 1.00 65.81 97 PHE A C 1
ATOM 704 O O . PHE A 1 97 ? 0.799 15.013 -26.375 1.00 65.81 97 PHE A O 1
ATOM 711 N N . GLY A 1 98 ? -0.301 13.690 -24.929 1.00 65.44 98 GLY A N 1
ATOM 712 C CA . GLY A 1 98 ? 0.462 14.072 -23.740 1.00 65.44 98 GLY A CA 1
ATOM 713 C C . GLY A 1 98 ? -0.012 15.379 -23.115 1.00 65.44 98 GLY A C 1
ATOM 714 O O . GLY A 1 98 ? -0.248 16.378 -23.790 1.00 65.44 98 GLY A O 1
ATOM 715 N N . LYS A 1 99 ? -0.255 15.337 -21.806 1.00 83.38 99 LYS A N 1
ATOM 716 C CA . LYS A 1 99 ? -0.819 16.449 -21.018 1.00 83.38 99 LYS A CA 1
ATOM 717 C C . LYS A 1 99 ? -0.181 16.550 -19.638 1.00 83.38 99 LYS A C 1
ATOM 719 O O . LYS A 1 99 ? -0.715 17.225 -18.761 1.00 83.38 99 LYS A O 1
ATOM 724 N N . PHE A 1 100 ? 0.912 15.827 -19.428 1.00 91.38 100 PHE A N 1
ATOM 725 C CA . PHE A 1 100 ? 1.462 15.614 -18.107 1.00 91.38 100 PHE A CA 1
ATOM 726 C C . PHE A 1 100 ? 2.898 16.101 -18.077 1.00 91.38 100 PHE A C 1
ATOM 728 O O . PHE A 1 100 ? 3.647 15.920 -19.035 1.00 91.38 100 PHE A O 1
ATOM 735 N N . SER A 1 101 ? 3.243 16.747 -16.973 1.00 93.25 101 SER A N 1
ATOM 736 C CA . SER A 1 101 ? 4.611 17.117 -16.642 1.00 93.25 101 SER A CA 1
ATOM 737 C C . SER A 1 101 ? 5.181 16.072 -15.697 1.00 93.25 101 SER A C 1
ATOM 739 O O . SER A 1 101 ? 4.447 15.508 -14.880 1.00 93.25 101 SER A O 1
ATOM 741 N N . ALA A 1 102 ? 6.482 15.837 -15.812 1.00 95.94 102 ALA A N 1
ATOM 742 C CA . ALA A 1 102 ? 7.217 15.055 -14.839 1.00 95.94 102 ALA A CA 1
ATOM 743 C C . ALA A 1 102 ? 7.229 15.793 -13.489 1.00 95.94 102 ALA A C 1
ATOM 745 O O . ALA A 1 102 ? 7.341 17.022 -13.453 1.00 95.94 102 ALA A O 1
ATOM 746 N N . VAL A 1 103 ? 7.056 15.068 -12.386 1.00 95.81 103 VAL A N 1
ATOM 747 C CA . VAL A 1 103 ? 6.967 15.640 -11.031 1.00 95.81 103 VAL A CA 1
ATOM 748 C C . VAL A 1 103 ? 7.609 14.690 -10.022 1.00 95.81 103 VAL A C 1
ATOM 750 O O . VAL A 1 103 ? 7.681 13.506 -10.304 1.00 95.81 103 VAL A O 1
ATOM 753 N N . PRO A 1 104 ? 8.022 15.157 -8.827 1.00 95.38 104 PRO A N 1
ATOM 754 C CA . PRO A 1 104 ? 8.553 14.262 -7.800 1.00 95.38 104 PRO A CA 1
ATOM 755 C C . PRO A 1 104 ? 7.627 13.078 -7.475 1.00 95.38 104 PRO A C 1
ATOM 757 O O . PRO A 1 104 ? 6.447 13.274 -7.149 1.00 95.38 104 PRO A O 1
ATOM 760 N N . GLY A 1 105 ? 8.193 11.871 -7.483 1.00 94.62 105 GLY A N 1
ATOM 761 C CA . GLY A 1 105 ? 7.496 10.604 -7.272 1.00 94.62 105 GLY A CA 1
ATOM 762 C C . GLY A 1 105 ? 6.852 10.044 -8.544 1.00 94.62 105 GLY A C 1
ATOM 763 O O . GLY A 1 105 ? 7.225 10.379 -9.655 1.00 94.62 105 GLY A O 1
ATOM 764 N N . TYR A 1 106 ? 5.857 9.161 -8.387 1.00 95.94 106 TYR A N 1
ATOM 765 C CA . TYR A 1 106 ? 5.177 8.580 -9.548 1.00 95.94 106 TYR A CA 1
ATOM 766 C C . TYR A 1 106 ? 4.496 9.656 -10.403 1.00 95.94 106 TYR A C 1
ATOM 768 O O . TYR A 1 106 ? 3.626 10.377 -9.896 1.00 95.94 106 TYR A O 1
ATOM 776 N N . ASP A 1 107 ? 4.772 9.670 -11.706 1.00 96.44 107 ASP A N 1
ATOM 777 C CA . ASP A 1 107 ? 4.108 10.550 -12.665 1.00 96.44 107 ASP A CA 1
ATOM 778 C C . ASP A 1 107 ? 3.641 9.853 -13.954 1.00 96.44 107 ASP A C 1
ATOM 780 O O . ASP A 1 107 ? 3.965 8.702 -14.243 1.00 96.44 107 ASP A O 1
ATOM 784 N N . LEU A 1 108 ? 2.813 10.557 -14.730 1.00 95.31 108 LEU A N 1
ATOM 785 C CA . LEU A 1 108 ? 2.225 10.041 -15.972 1.00 95.31 108 LEU A CA 1
ATOM 786 C C . LEU A 1 108 ? 3.140 10.215 -17.201 1.00 95.31 108 LEU A C 1
ATOM 788 O O . LEU A 1 108 ? 2.713 9.971 -18.333 1.00 95.31 108 LEU A O 1
ATOM 792 N N . CYS A 1 109 ? 4.385 10.649 -16.996 1.00 94.56 109 CYS A N 1
ATOM 793 C CA . CYS A 1 109 ? 5.412 10.753 -18.030 1.00 94.56 109 CYS A CA 1
ATOM 794 C C . CYS A 1 109 ? 6.354 9.551 -17.984 1.00 94.56 109 CYS A C 1
ATOM 796 O O . CYS A 1 109 ? 6.622 8.930 -19.011 1.00 94.56 109 CYS A O 1
ATOM 798 N N . THR A 1 110 ? 6.838 9.221 -16.789 1.00 96.56 110 THR A N 1
ATOM 799 C CA . THR A 1 110 ? 7.943 8.294 -16.546 1.00 96.56 110 THR A CA 1
ATOM 800 C C . THR A 1 110 ? 7.640 7.236 -15.482 1.00 96.56 110 THR A C 1
ATOM 802 O O . THR A 1 110 ? 8.460 6.345 -15.247 1.00 96.56 110 THR A O 1
ATOM 805 N N . GLY A 1 111 ? 6.440 7.253 -14.894 1.00 97.06 111 GLY A N 1
ATOM 806 C CA . GLY A 1 111 ? 6.054 6.306 -13.855 1.00 97.06 111 GLY A CA 1
ATOM 807 C C . GLY A 1 111 ? 6.891 6.537 -12.604 1.00 97.06 111 GLY A C 1
ATOM 808 O O . GLY A 1 111 ? 7.017 7.669 -12.160 1.00 97.06 111 GLY A O 1
ATOM 809 N N . TRP A 1 112 ? 7.486 5.478 -12.052 1.00 97.19 112 TRP A N 1
ATOM 810 C CA . TRP A 1 112 ? 8.458 5.595 -10.953 1.00 97.19 112 TRP A CA 1
ATOM 811 C C . TRP A 1 112 ? 9.858 6.061 -11.393 1.00 97.19 112 TRP A C 1
ATOM 813 O O . TRP A 1 112 ? 10.723 6.235 -10.539 1.00 97.19 112 TRP A O 1
ATOM 823 N N . GLY A 1 113 ? 10.099 6.235 -12.697 1.00 97.56 113 GLY A N 1
ATOM 824 C CA . GLY A 1 113 ? 11.390 6.643 -13.253 1.00 97.56 113 GLY A CA 1
ATOM 825 C C . GLY A 1 113 ? 12.215 5.490 -13.836 1.00 97.56 113 GLY A C 1
ATOM 826 O O . GLY A 1 113 ? 11.675 4.446 -14.219 1.00 97.56 113 GLY A O 1
ATOM 827 N N . THR A 1 114 ? 13.531 5.691 -13.960 1.00 97.38 114 THR A N 1
ATOM 828 C CA . THR A 1 114 ? 14.463 4.699 -14.537 1.00 97.38 114 THR A CA 1
ATOM 829 C C . THR A 1 114 ? 15.128 3.842 -13.453 1.00 97.38 114 THR A C 1
ATOM 831 O O . THR A 1 114 ? 15.179 4.255 -12.295 1.00 97.38 114 THR A O 1
ATOM 834 N N . PRO A 1 115 ? 15.618 2.625 -13.758 1.00 95.94 115 PRO A N 1
ATOM 835 C CA . PRO A 1 115 ? 16.172 1.751 -12.728 1.00 95.94 115 PRO A CA 1
ATOM 836 C C . PRO A 1 115 ? 17.548 2.235 -12.244 1.00 95.94 115 PRO A C 1
ATOM 838 O O . PRO A 1 115 ? 18.463 2.427 -13.047 1.00 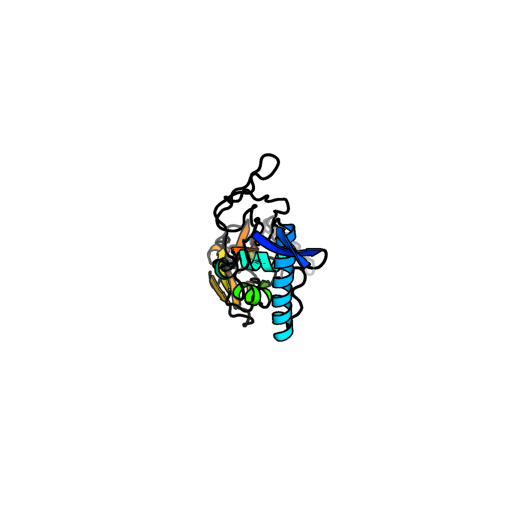95.94 115 PRO A O 1
ATOM 841 N N . THR A 1 116 ? 17.750 2.318 -10.927 1.00 90.88 116 THR A N 1
ATOM 842 C CA . THR A 1 116 ? 19.062 2.587 -10.306 1.00 90.88 116 THR A CA 1
ATOM 843 C C . THR A 1 116 ? 19.857 1.285 -10.151 1.00 90.88 116 THR A C 1
ATOM 845 O O . THR A 1 116 ? 20.145 0.824 -9.045 1.00 90.88 116 THR A O 1
ATOM 848 N N . GLY A 1 117 ? 20.186 0.652 -11.282 1.00 85.00 117 GLY A N 1
ATOM 849 C CA . GLY A 1 117 ? 21.108 -0.487 -11.368 1.00 85.00 117 GLY A CA 1
ATOM 850 C C . GLY A 1 117 ? 20.883 -1.597 -10.327 1.00 85.00 117 GLY A C 1
ATOM 851 O O . GLY A 1 117 ? 19.782 -2.129 -10.182 1.00 85.00 117 GLY A O 1
ATOM 852 N N . SER A 1 118 ? 21.951 -1.963 -9.610 1.00 88.38 118 SER A N 1
ATOM 853 C CA . SER A 1 118 ? 21.975 -3.091 -8.668 1.00 88.38 118 SER A CA 1
ATOM 854 C C . SER A 1 118 ? 21.060 -2.924 -7.451 1.00 88.38 118 SER A C 1
ATOM 856 O O . SER A 1 118 ? 20.611 -3.933 -6.907 1.00 88.38 118 SER A O 1
ATOM 858 N N . ASN A 1 119 ? 20.743 -1.694 -7.036 1.00 90.50 119 ASN A N 1
ATOM 859 C CA . ASN A 1 119 ? 19.856 -1.458 -5.893 1.00 90.50 119 ASN A CA 1
ATOM 860 C C . ASN A 1 119 ? 18.446 -1.974 -6.182 1.00 90.50 119 ASN A C 1
ATOM 862 O O . ASN A 1 119 ? 17.898 -2.754 -5.404 1.00 90.50 119 ASN A O 1
ATOM 866 N N . LEU A 1 120 ? 17.896 -1.621 -7.349 1.00 93.50 120 LEU A N 1
ATOM 867 C CA . LEU A 1 120 ? 16.580 -2.114 -7.737 1.00 93.50 120 LEU A CA 1
ATOM 868 C C . LEU A 1 120 ? 16.590 -3.622 -7.981 1.00 93.50 120 LEU A C 1
ATOM 870 O O . LEU A 1 120 ? 15.623 -4.284 -7.624 1.00 93.50 120 LEU A O 1
ATOM 874 N N . VAL A 1 121 ? 17.675 -4.191 -8.515 1.00 92.62 121 VAL A N 1
ATOM 875 C CA . VAL A 1 121 ? 17.810 -5.655 -8.619 1.00 92.62 121 VAL A CA 1
ATOM 876 C C . VAL A 1 121 ? 17.666 -6.310 -7.241 1.00 92.62 121 VAL A C 1
ATOM 878 O O . VAL A 1 121 ? 16.854 -7.221 -7.078 1.00 92.62 121 VAL A O 1
ATOM 881 N N . ALA A 1 122 ? 18.396 -5.823 -6.234 1.00 88.94 122 ALA A N 1
ATOM 882 C CA . ALA A 1 122 ? 18.321 -6.353 -4.874 1.00 88.94 122 ALA A CA 1
ATOM 883 C C . ALA A 1 122 ? 16.910 -6.215 -4.275 1.00 88.94 122 ALA A C 1
ATOM 885 O O . ALA A 1 122 ? 16.396 -7.176 -3.693 1.00 88.94 122 ALA A O 1
ATOM 886 N N . ALA A 1 123 ? 16.266 -5.061 -4.474 1.00 89.31 123 ALA A N 1
ATOM 887 C CA . ALA A 1 123 ? 14.906 -4.802 -4.012 1.00 89.31 123 ALA A CA 1
ATOM 888 C C . ALA A 1 123 ? 13.859 -5.677 -4.726 1.00 89.31 123 ALA A C 1
ATOM 890 O O . ALA A 1 123 ? 12.918 -6.140 -4.095 1.00 89.31 123 ALA A O 1
ATOM 891 N N . LEU A 1 124 ? 14.025 -5.974 -6.018 1.00 90.62 124 LEU A N 1
ATOM 892 C CA . LEU A 1 124 ? 13.120 -6.858 -6.763 1.00 90.62 124 LEU A CA 1
ATOM 893 C C . LEU A 1 124 ? 13.210 -8.315 -6.298 1.00 90.62 124 LEU A C 1
ATOM 895 O O . LEU A 1 124 ? 12.189 -8.990 -6.189 1.00 90.62 124 LEU A O 1
ATOM 899 N N . ILE A 1 125 ? 14.422 -8.797 -6.014 1.00 89.69 125 ILE A N 1
ATOM 900 C CA . ILE A 1 125 ? 14.661 -10.166 -5.526 1.00 89.69 125 ILE A CA 1
ATOM 901 C C . ILE A 1 125 ? 14.205 -10.315 -4.071 1.00 89.69 125 ILE A C 1
ATOM 903 O O . ILE A 1 125 ? 13.801 -11.396 -3.631 1.00 89.69 125 ILE A O 1
ATOM 907 N N . THR A 1 126 ? 14.289 -9.222 -3.315 1.00 83.75 126 THR A N 1
ATOM 908 C CA . THR A 1 126 ? 14.057 -9.212 -1.877 1.00 83.75 126 THR A CA 1
ATOM 909 C C . THR A 1 126 ? 13.150 -8.046 -1.481 1.00 83.75 126 THR A C 1
ATOM 911 O O . THR A 1 126 ? 13.597 -7.128 -0.792 1.00 83.75 126 THR A O 1
ATOM 914 N N . PRO A 1 127 ? 11.882 -8.060 -1.923 1.00 76.94 127 PRO A N 1
ATOM 915 C CA . PRO A 1 127 ? 11.017 -6.906 -1.777 1.00 76.94 127 PRO A CA 1
ATOM 916 C C . PRO A 1 127 ? 10.646 -6.633 -0.319 1.00 76.94 127 PRO A C 1
ATOM 918 O O . PRO A 1 127 ? 10.601 -7.564 0.500 1.00 76.94 127 PRO A O 1
ATOM 921 N N . PRO A 1 128 ? 10.336 -5.368 0.013 1.00 71.94 128 PRO A N 1
ATOM 922 C CA . PRO A 1 128 ? 9.715 -5.040 1.287 1.00 71.94 128 PRO A CA 1
ATOM 923 C C . PRO A 1 128 ? 8.442 -5.871 1.470 1.00 71.94 128 PRO A C 1
ATOM 925 O O . PRO A 1 128 ? 7.622 -6.014 0.563 1.00 71.94 128 PRO A O 1
ATOM 928 N N . GLY A 1 129 ? 8.291 -6.464 2.651 1.00 76.88 129 GLY A N 1
ATOM 929 C CA . GLY A 1 129 ? 7.089 -7.216 2.992 1.00 76.88 129 GLY A CA 1
ATOM 930 C C . GLY A 1 129 ? 6.016 -6.297 3.566 1.00 76.88 129 GLY A C 1
ATOM 931 O O . GLY A 1 129 ? 6.349 -5.301 4.210 1.00 76.88 129 GLY A O 1
ATOM 932 N N . PRO A 1 130 ? 4.728 -6.627 3.384 1.00 82.56 130 PRO A N 1
ATOM 933 C CA . PRO A 1 130 ? 3.651 -5.824 3.936 1.00 82.56 130 PRO A CA 1
ATOM 934 C C . PRO A 1 130 ? 3.594 -5.947 5.462 1.00 82.56 130 PRO A C 1
ATOM 936 O O . PRO A 1 130 ? 3.857 -7.011 6.032 1.00 82.56 130 PRO A O 1
ATOM 939 N N . LEU A 1 131 ? 3.133 -4.882 6.124 1.00 90.88 131 LEU A N 1
ATOM 940 C CA . LEU A 1 131 ? 2.662 -4.973 7.505 1.00 90.88 131 LEU A CA 1
ATOM 941 C C . LEU A 1 131 ? 1.444 -5.898 7.532 1.00 90.88 131 LEU A C 1
ATOM 943 O O . LEU A 1 131 ? 0.409 -5.576 6.953 1.00 90.88 131 LEU A O 1
ATOM 947 N N . ARG A 1 132 ? 1.528 -7.044 8.205 1.00 92.00 132 ARG A N 1
ATOM 948 C CA . ARG A 1 132 ? 0.405 -7.983 8.307 1.00 92.00 132 ARG A CA 1
ATOM 949 C C . ARG A 1 132 ? -0.157 -8.000 9.719 1.00 92.00 132 ARG A C 1
ATOM 951 O O . ARG A 1 132 ? 0.577 -8.220 10.678 1.00 92.00 132 ARG A O 1
ATOM 958 N N . ILE A 1 133 ? -1.474 -7.815 9.820 1.00 94.94 133 ILE A N 1
ATOM 959 C CA . ILE A 1 133 ? -2.198 -7.675 11.088 1.00 94.94 133 ILE A CA 1
ATOM 960 C C . ILE A 1 133 ? -3.256 -8.766 11.185 1.00 94.94 133 ILE A C 1
ATOM 962 O O . ILE A 1 133 ? -4.158 -8.837 10.346 1.00 94.94 133 ILE A O 1
ATOM 966 N N . THR A 1 134 ? -3.167 -9.608 12.210 1.00 94.94 134 THR A N 1
ATOM 967 C CA . THR A 1 134 ? -4.110 -10.712 12.439 1.00 94.94 134 THR A CA 1
ATOM 968 C C . THR A 1 134 ? -4.755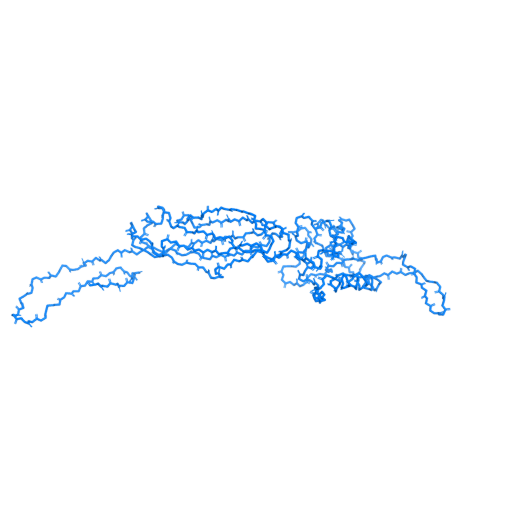 -10.577 13.820 1.00 94.94 134 THR A C 1
ATOM 970 O O . THR A 1 134 ? -4.043 -10.298 14.776 1.00 94.94 134 THR A O 1
ATOM 973 N N . PRO A 1 135 ? -6.074 -10.784 13.976 1.00 96.25 135 PRO A N 1
ATOM 974 C CA . PRO A 1 135 ? -7.061 -11.098 12.937 1.00 96.25 135 PRO A CA 1
ATOM 975 C C . PRO A 1 135 ? -7.345 -9.937 11.961 1.00 96.25 135 PRO A C 1
ATOM 977 O O . PRO A 1 135 ? -6.972 -8.790 12.198 1.00 96.25 135 PRO A O 1
ATOM 980 N N . ALA A 1 136 ? -7.990 -10.253 10.831 1.00 93.44 136 ALA A N 1
ATOM 981 C CA . ALA A 1 136 ? -8.386 -9.270 9.813 1.00 93.44 136 ALA A CA 1
ATOM 982 C C . ALA A 1 136 ? -9.665 -8.496 10.180 1.00 93.44 136 ALA A C 1
ATOM 984 O O . ALA A 1 136 ? -9.840 -7.356 9.763 1.00 93.44 136 ALA A O 1
ATOM 985 N N . GLY A 1 137 ? -10.554 -9.124 10.954 1.00 94.00 137 GLY A N 1
ATOM 986 C CA . GLY A 1 137 ? -11.800 -8.518 11.414 1.00 94.00 137 GLY A CA 1
ATOM 987 C C . GLY A 1 137 ? -11.597 -7.587 12.604 1.00 94.00 137 GLY A C 1
ATOM 988 O O . GLY A 1 137 ? -10.581 -7.663 13.292 1.00 94.00 137 GLY A O 1
ATOM 989 N N . GLY A 1 138 ? -12.596 -6.737 12.832 1.00 95.81 138 GLY A N 1
ATOM 990 C CA . GLY A 1 138 ? -12.694 -5.865 13.996 1.00 95.81 138 GLY A CA 1
ATOM 991 C C . GLY A 1 138 ? -12.930 -6.601 15.319 1.00 95.81 138 GLY A C 1
ATOM 992 O O . GLY A 1 138 ? -12.844 -7.830 15.405 1.00 95.81 138 GLY A O 1
ATOM 993 N N . ALA A 1 139 ? -13.249 -5.843 16.367 1.00 96.12 139 ALA A N 1
ATOM 994 C CA . ALA A 1 1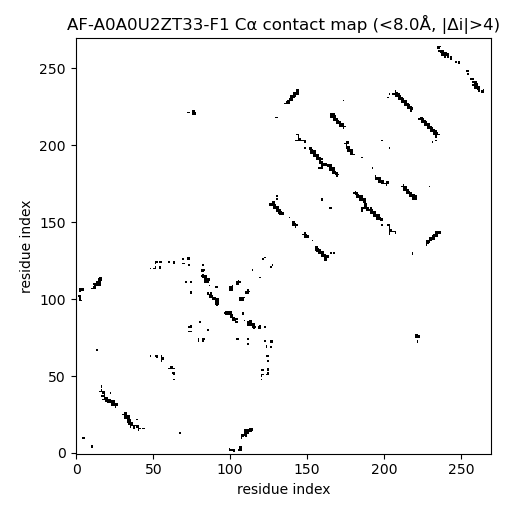39 ? -13.597 -6.399 17.671 1.00 96.12 139 ALA A CA 1
ATOM 995 C C . ALA A 1 139 ? -14.800 -5.693 18.298 1.00 96.12 139 ALA A C 1
ATOM 997 O O . ALA A 1 139 ? -14.968 -4.480 18.171 1.00 96.12 139 ALA A O 1
ATOM 998 N N . THR A 1 140 ? -15.608 -6.469 19.016 1.00 96.50 140 THR A N 1
ATOM 999 C CA . THR A 1 140 ? -16.753 -5.973 19.778 1.00 96.50 140 THR A CA 1
ATOM 1000 C C . THR A 1 140 ? -16.512 -6.215 21.258 1.00 96.50 140 THR A C 1
ATOM 1002 O O . THR A 1 140 ? -16.161 -7.321 21.665 1.00 96.50 140 THR A O 1
ATOM 1005 N N . PHE A 1 141 ? -16.713 -5.163 22.038 1.00 96.12 141 PHE A N 1
ATOM 1006 C CA . PHE A 1 141 ? -16.672 -5.134 23.487 1.00 96.12 141 PHE A CA 1
ATOM 1007 C C . PHE A 1 141 ? -18.079 -4.855 23.999 1.00 96.12 141 PHE A C 1
ATOM 1009 O O . PHE A 1 141 ? -18.783 -4.004 23.457 1.00 96.12 141 PHE A O 1
ATOM 1016 N N . VAL A 1 142 ? -18.508 -5.575 25.025 1.00 93.69 142 VAL A N 1
ATOM 1017 C CA . VAL A 1 142 ? -19.852 -5.464 25.590 1.00 93.69 142 VAL A CA 1
ATOM 1018 C C . VAL A 1 142 ? -19.757 -5.491 27.105 1.00 93.69 142 VAL A C 1
ATOM 1020 O O . VAL A 1 142 ? -19.023 -6.299 27.670 1.00 93.69 142 VAL A O 1
ATOM 1023 N N . GLY A 1 143 ? -20.511 -4.632 27.774 1.00 91.00 143 GLY A N 1
ATOM 1024 C CA . GLY A 1 143 ? -20.650 -4.688 29.224 1.00 91.00 143 GLY A CA 1
ATOM 1025 C C . GLY A 1 143 ? -21.747 -3.760 29.731 1.00 91.00 143 GLY A C 1
ATOM 1026 O O . GLY A 1 143 ? -22.247 -2.926 28.972 1.00 91.00 143 GLY A O 1
ATOM 1027 N N . PRO A 1 144 ? -22.167 -3.907 30.994 1.00 87.75 144 PRO A N 1
ATOM 1028 C CA . PRO A 1 144 ? -23.115 -2.986 31.594 1.00 87.75 144 PRO A CA 1
ATOM 1029 C C . PRO A 1 144 ? -22.460 -1.627 31.880 1.00 87.75 144 PRO A C 1
ATOM 1031 O O . PRO A 1 144 ? -21.231 -1.503 31.911 1.00 87.75 144 PRO A O 1
ATOM 1034 N N . VAL A 1 145 ? -23.281 -0.606 32.140 1.00 86.94 145 VAL A N 1
ATOM 1035 C CA . VAL A 1 145 ? -22.804 0.670 32.706 1.00 86.94 145 VAL A CA 1
ATOM 1036 C C . VAL A 1 145 ? -22.009 0.387 33.987 1.00 86.94 145 VAL A C 1
ATOM 1038 O O . VAL A 1 145 ? -22.486 -0.338 34.857 1.00 86.94 145 VAL A O 1
ATOM 1041 N N . GLY A 1 146 ? -20.800 0.945 34.103 1.00 87.12 146 GLY A N 1
ATOM 1042 C CA . GLY A 1 146 ? -19.883 0.677 35.218 1.00 87.12 146 GLY A CA 1
ATOM 1043 C C . GLY A 1 146 ? -19.002 -0.570 35.050 1.00 87.12 146 GLY A C 1
ATOM 1044 O O . GLY A 1 146 ? -18.076 -0.762 35.835 1.00 87.12 146 GLY A O 1
ATOM 1045 N N . GLY A 1 147 ? -19.215 -1.374 34.003 1.00 87.25 147 GLY A N 1
ATOM 1046 C CA . GLY A 1 147 ? -18.459 -2.600 33.733 1.00 87.25 147 GLY A CA 1
ATOM 1047 C C . GLY A 1 147 ? -18.897 -3.808 34.582 1.00 87.25 147 GLY A C 1
ATOM 1048 O O . GLY A 1 147 ? -19.837 -3.711 35.369 1.00 87.25 147 GLY A O 1
ATOM 1049 N N . PRO A 1 148 ? -18.236 -4.971 34.431 1.00 91.62 148 PRO A N 1
ATOM 1050 C CA . PRO A 1 148 ? -17.036 -5.216 33.625 1.00 91.62 148 PRO A CA 1
ATOM 1051 C C . PRO A 1 148 ? -17.311 -5.259 32.113 1.00 91.62 148 PRO A C 1
ATOM 1053 O O . PRO A 1 148 ? -18.379 -5.677 31.674 1.00 91.62 148 PRO A O 1
ATOM 1056 N N . ILE A 1 149 ? -16.324 -4.846 31.313 1.00 94.50 149 ILE A N 1
ATOM 1057 C CA . ILE A 1 149 ? -16.378 -4.919 29.845 1.00 94.50 149 ILE A CA 1
ATOM 1058 C C . ILE A 1 149 ? -15.733 -6.230 29.373 1.00 94.50 149 ILE A C 1
ATOM 1060 O O . ILE A 1 149 ? -14.629 -6.569 29.799 1.00 94.50 149 ILE A O 1
ATOM 1064 N N . ASN A 1 150 ? -16.417 -6.958 28.490 1.00 93.12 150 ASN A N 1
ATOM 1065 C CA . ASN A 1 150 ? -15.990 -8.240 27.931 1.00 93.12 150 ASN A CA 1
ATOM 1066 C C . ASN A 1 150 ? -15.855 -8.133 26.393 1.00 93.12 150 ASN A C 1
ATOM 1068 O O . ASN A 1 150 ? -16.790 -7.660 25.747 1.00 93.12 150 ASN A O 1
ATOM 1072 N N . PRO A 1 151 ? -14.742 -8.565 25.776 1.00 96.50 151 PRO A N 1
ATOM 1073 C CA . PRO A 1 151 ? -13.540 -9.095 26.415 1.00 96.50 151 PRO A CA 1
ATOM 1074 C C . PRO A 1 151 ? -12.772 -8.034 27.203 1.00 96.50 151 PRO A C 1
ATOM 1076 O O . PRO A 1 151 ? -12.788 -6.857 26.865 1.00 96.50 151 PRO A O 1
ATOM 1079 N N . ALA A 1 152 ? -12.076 -8.458 28.261 1.00 96.19 152 ALA A N 1
ATOM 1080 C CA . ALA A 1 152 ? -11.217 -7.559 29.037 1.00 96.19 152 ALA A CA 1
ATOM 1081 C C . ALA A 1 152 ? -10.026 -7.047 28.206 1.00 96.19 152 ALA A C 1
ATOM 1083 O O . ALA A 1 152 ? -9.451 -6.006 28.513 1.00 96.19 152 ALA A O 1
ATOM 1084 N N . SER A 1 153 ? -9.662 -7.765 27.140 1.00 97.25 153 SER A N 1
ATOM 1085 C CA . SER A 1 153 ? -8.689 -7.316 26.155 1.00 97.25 153 SER A CA 1
ATOM 1086 C C . SER A 1 153 ? -8.897 -7.981 24.794 1.00 97.25 153 SER A C 1
ATOM 1088 O O . SER A 1 153 ? -9.521 -9.037 24.670 1.00 97.25 153 SER A O 1
ATOM 1090 N N . LYS A 1 154 ? -8.348 -7.367 23.747 1.00 97.69 154 LYS A N 1
ATOM 1091 C CA . LYS A 1 154 ? -8.232 -7.949 22.407 1.00 97.69 154 LYS A CA 1
ATOM 1092 C C . LYS A 1 154 ? -6.781 -7.888 21.957 1.00 97.69 154 LYS A C 1
ATOM 1094 O O . LYS A 1 154 ? -6.157 -6.840 22.065 1.00 97.69 154 LYS A O 1
ATOM 1099 N N . ILE A 1 155 ? -6.267 -8.985 21.410 1.00 97.94 155 ILE A N 1
ATOM 1100 C CA . ILE A 1 155 ? -4.901 -9.050 20.880 1.00 97.94 155 ILE A CA 1
ATOM 1101 C C . ILE A 1 155 ? -4.945 -9.017 19.351 1.00 97.94 155 ILE A C 1
ATOM 1103 O O . ILE A 1 155 ? -5.720 -9.756 18.732 1.00 97.94 155 ILE A O 1
ATOM 1107 N N . TYR A 1 156 ? -4.104 -8.169 18.759 1.00 97.69 156 TYR A N 1
ATOM 1108 C CA . TYR A 1 156 ? -3.726 -8.228 17.350 1.00 97.69 156 TYR A CA 1
ATOM 1109 C C . TYR A 1 156 ? -2.241 -8.557 17.232 1.00 97.69 156 TYR A C 1
ATOM 1111 O O . TYR A 1 156 ? -1.410 -7.961 17.910 1.00 97.69 156 TYR A O 1
ATOM 1119 N N . THR A 1 157 ? -1.900 -9.481 16.341 1.00 96.38 157 THR A N 1
ATOM 1120 C CA . THR A 1 157 ? -0.520 -9.825 16.015 1.00 96.38 157 THR A CA 1
ATOM 1121 C C . THR A 1 157 ? -0.069 -9.067 14.776 1.00 96.38 157 THR A C 1
ATOM 1123 O O . THR A 1 157 ? -0.705 -9.126 13.719 1.00 96.38 157 THR A O 1
ATOM 1126 N N . LEU A 1 158 ? 1.027 -8.330 14.921 1.00 96.38 158 LEU A N 1
ATOM 1127 C CA . LEU A 1 158 ? 1.661 -7.546 13.870 1.00 96.38 158 LEU A CA 1
ATOM 1128 C C . LEU A 1 158 ? 2.917 -8.284 13.412 1.00 96.38 158 LEU A C 1
ATOM 1130 O O . LEU A 1 158 ? 3.770 -8.644 14.220 1.00 96.38 158 LEU A O 1
ATOM 1134 N N . THR A 1 159 ? 3.025 -8.526 12.110 1.00 93.00 159 THR A N 1
ATOM 1135 C CA . THR A 1 159 ? 4.125 -9.292 11.510 1.00 93.00 159 THR A CA 1
ATOM 1136 C C . THR A 1 159 ? 4.701 -8.565 10.307 1.00 93.00 159 THR A C 1
ATOM 1138 O O . THR A 1 159 ? 3.974 -7.917 9.553 1.00 93.00 159 THR A O 1
ATOM 1141 N N . ASN A 1 160 ? 6.014 -8.700 10.141 1.00 90.62 160 ASN A N 1
ATOM 1142 C CA . ASN A 1 160 ? 6.754 -8.263 8.968 1.00 90.62 160 ASN A CA 1
ATOM 1143 C C . ASN A 1 160 ? 7.290 -9.506 8.254 1.00 90.62 160 ASN A C 1
ATOM 1145 O O . ASN A 1 160 ? 8.243 -10.134 8.712 1.00 90.62 160 ASN A O 1
ATOM 1149 N N . THR A 1 161 ? 6.661 -9.873 7.139 1.00 80.38 161 THR A N 1
ATOM 1150 C CA . THR A 1 161 ? 7.107 -10.999 6.300 1.00 80.38 161 THR A CA 1
ATOM 1151 C C . THR A 1 161 ? 8.176 -10.587 5.285 1.00 80.38 161 THR A C 1
ATOM 1153 O O . THR A 1 161 ? 8.528 -11.375 4.412 1.00 80.38 161 THR A O 1
ATOM 1156 N N . GLY A 1 162 ? 8.641 -9.341 5.358 1.00 77.69 162 GLY A N 1
ATOM 1157 C CA . GLY A 1 162 ? 9.696 -8.795 4.523 1.00 77.69 162 GLY A CA 1
ATOM 1158 C C . GLY A 1 162 ? 11.084 -9.113 5.048 1.00 77.69 162 GLY A C 1
ATOM 1159 O O . GLY A 1 162 ? 11.270 -9.797 6.055 1.00 77.69 162 GLY A O 1
ATOM 1160 N N . THR A 1 163 ? 12.069 -8.573 4.346 1.00 74.50 163 THR A N 1
ATOM 1161 C CA . THR A 1 163 ? 13.504 -8.769 4.604 1.00 74.50 163 THR A CA 1
ATOM 1162 C C . THR A 1 163 ? 14.205 -7.525 5.138 1.00 74.50 163 THR A C 1
ATOM 1164 O O . THR A 1 163 ? 15.344 -7.614 5.591 1.00 74.50 163 THR A O 1
ATOM 1167 N N . LEU A 1 164 ? 13.507 -6.389 5.158 1.00 78.69 164 LEU A N 1
ATOM 1168 C CA . LEU A 1 164 ? 13.946 -5.143 5.778 1.00 78.69 164 LEU A CA 1
ATOM 1169 C C . LEU A 1 164 ? 13.088 -4.823 7.010 1.00 78.69 164 LEU A C 1
ATOM 1171 O O . LEU A 1 164 ? 11.929 -5.245 7.061 1.00 78.69 164 LEU A O 1
ATOM 1175 N N . PRO A 1 165 ? 13.629 -4.113 8.019 1.00 86.81 165 PRO A N 1
ATOM 1176 C CA . PRO A 1 165 ? 12.847 -3.671 9.167 1.00 86.81 165 PRO A CA 1
ATOM 1177 C C . PRO A 1 165 ? 11.653 -2.814 8.734 1.00 86.81 165 PRO A C 1
ATOM 1179 O O . PRO A 1 165 ? 11.783 -1.947 7.871 1.00 86.81 165 PRO A O 1
ATOM 1182 N N . LEU A 1 166 ? 10.498 -3.038 9.357 1.00 90.06 166 LEU A N 1
ATOM 1183 C CA . LEU A 1 166 ? 9.256 -2.336 9.037 1.00 90.06 166 LEU A CA 1
ATOM 1184 C C . LEU A 1 166 ? 8.854 -1.449 10.205 1.00 90.06 166 LEU A C 1
ATOM 1186 O O . LEU A 1 166 ? 8.606 -1.956 11.299 1.00 90.06 166 LEU A O 1
ATOM 1190 N N . THR A 1 167 ? 8.754 -0.142 9.976 1.00 92.75 167 THR A N 1
ATOM 1191 C CA . THR A 1 167 ? 8.284 0.804 10.996 1.00 92.75 167 THR A CA 1
ATOM 1192 C C . THR A 1 167 ? 6.795 1.057 10.814 1.00 92.75 167 THR A C 1
ATOM 1194 O O . THR A 1 167 ? 6.326 1.233 9.693 1.00 92.75 167 THR A O 1
ATOM 1197 N N . TRP A 1 168 ? 6.034 1.071 11.905 1.00 95.19 168 TRP A N 1
ATOM 1198 C CA . TRP A 1 168 ? 4.586 1.243 11.865 1.00 95.19 168 TRP A CA 1
ATOM 1199 C C . TRP A 1 168 ? 4.087 2.213 12.933 1.00 95.19 168 TRP A C 1
ATOM 1201 O O . TRP A 1 168 ? 4.717 2.404 13.977 1.00 95.19 168 TRP A O 1
ATOM 1211 N N . SER A 1 169 ? 2.924 2.802 12.675 1.00 97.19 169 SER A N 1
ATOM 1212 C CA . SER A 1 169 ? 2.177 3.608 13.639 1.00 97.19 169 SER A CA 1
ATOM 1213 C C . SER A 1 169 ? 0.716 3.179 13.709 1.00 97.19 169 SER A C 1
ATOM 1215 O O . SER A 1 169 ? 0.190 2.525 12.806 1.00 97.19 169 SER A O 1
ATOM 1217 N N . LEU A 1 170 ? 0.075 3.531 14.818 1.00 98.19 170 LEU A N 1
ATOM 1218 C CA . LEU A 1 170 ? -1.321 3.276 15.115 1.00 98.19 170 LEU A CA 1
ATOM 1219 C C . LEU A 1 170 ? -2.002 4.590 15.486 1.00 98.19 170 LEU A C 1
ATOM 1221 O O . LEU A 1 170 ? -1.676 5.214 16.496 1.00 98.19 170 LEU A O 1
ATOM 1225 N N . LEU A 1 171 ? -3.005 4.964 14.701 1.00 97.94 171 LEU A N 1
ATOM 1226 C CA . LEU A 1 171 ? -3.980 5.977 15.076 1.00 97.94 171 LEU A CA 1
ATOM 1227 C C . LEU A 1 171 ? -5.232 5.274 15.614 1.00 97.94 171 LEU A C 1
ATOM 1229 O O . LEU A 1 171 ? -5.813 4.421 14.944 1.00 97.94 171 LEU A O 1
ATOM 1233 N N . ASN A 1 172 ? -5.654 5.638 16.823 1.00 97.31 172 ASN A N 1
ATOM 1234 C CA . ASN A 1 172 ? -6.836 5.085 17.478 1.00 97.31 172 ASN A CA 1
ATOM 1235 C C . ASN A 1 172 ? -7.907 6.168 17.652 1.00 97.31 172 ASN A C 1
ATOM 1237 O O . ASN A 1 172 ? -7.684 7.131 18.382 1.00 97.31 172 ASN A O 1
ATOM 1241 N N . THR A 1 173 ? -9.074 5.997 17.024 1.00 97.75 173 THR A N 1
ATOM 1242 C CA . THR A 1 173 ? -10.217 6.908 17.222 1.00 97.75 173 THR A CA 1
ATOM 1243 C C . THR A 1 173 ? -11.198 6.433 18.303 1.00 97.75 173 THR A C 1
ATOM 1245 O O . THR A 1 173 ? -12.064 7.200 18.721 1.00 97.75 173 THR A O 1
ATOM 1248 N N . ALA A 1 174 ? -11.054 5.202 18.810 1.00 96.69 174 ALA A N 1
ATOM 1249 C CA . ALA A 1 174 ? -11.831 4.678 19.930 1.00 96.69 174 ALA A CA 1
ATOM 1250 C C . ALA A 1 174 ? -11.240 5.167 21.265 1.00 96.69 174 ALA A C 1
ATOM 1252 O O . ALA A 1 174 ? -10.392 4.509 21.868 1.00 96.69 174 ALA A O 1
ATOM 1253 N N . SER A 1 175 ? -11.710 6.317 21.757 1.00 95.69 175 SER A N 1
ATOM 1254 C CA . SER A 1 175 ? -11.240 6.921 23.019 1.00 95.69 175 SER A CA 1
ATOM 1255 C C . SER A 1 175 ? -11.449 6.036 24.257 1.00 95.69 175 SER A C 1
ATOM 1257 O O . 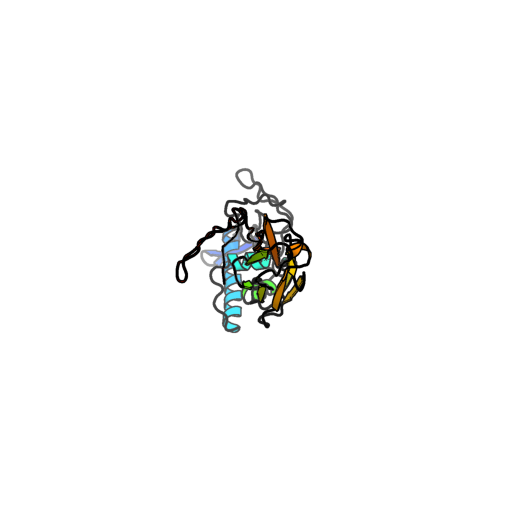SER A 1 175 ? -10.737 6.181 25.249 1.00 95.69 175 SER A O 1
ATOM 1259 N N . TRP A 1 176 ? -12.394 5.096 24.191 1.00 96.50 176 TRP A N 1
ATOM 1260 C CA . TRP A 1 176 ? -12.704 4.114 25.233 1.00 96.50 176 TRP A CA 1
ATOM 1261 C C . TRP A 1 176 ? -11.762 2.892 25.242 1.00 96.50 176 TRP A C 1
ATOM 1263 O O . TRP A 1 176 ? -11.875 2.032 26.116 1.00 96.50 176 TRP A O 1
ATOM 1273 N N . LEU A 1 177 ? -10.829 2.796 24.290 1.00 97.44 177 LEU A N 1
ATOM 1274 C CA . LEU A 1 177 ? -9.910 1.670 24.136 1.00 97.44 177 LEU A CA 1
ATOM 1275 C C . LEU A 1 177 ? -8.459 2.152 24.197 1.00 97.44 177 LEU A C 1
ATOM 1277 O O . LEU A 1 177 ? -8.092 3.105 23.516 1.00 97.44 177 LEU A O 1
ATOM 1281 N N . SER A 1 178 ? -7.616 1.479 24.977 1.00 97.31 178 SER A N 1
ATOM 1282 C CA . SER A 1 178 ? -6.192 1.805 25.103 1.00 97.31 178 SER A CA 1
ATOM 1283 C C . SER A 1 178 ? -5.318 0.704 24.489 1.00 97.31 178 SER A C 1
ATOM 1285 O O . SER A 1 178 ? -5.365 -0.431 24.967 1.00 97.31 178 SER A O 1
ATOM 1287 N N . PRO A 1 179 ? -4.518 1.002 23.449 1.00 97.56 179 PRO A N 1
ATOM 1288 C CA . PRO A 1 179 ? -3.518 0.075 22.927 1.00 97.56 179 PRO A CA 1
ATOM 1289 C C . PRO A 1 179 ? -2.256 0.029 23.805 1.00 97.56 179 PRO A C 1
ATOM 1291 O O . PRO A 1 179 ? -1.899 1.026 24.432 1.00 97.56 179 PRO A O 1
ATOM 1294 N N . SER A 1 180 ? -1.542 -1.102 23.809 1.00 97.38 180 SER A N 1
ATOM 1295 C CA . SER A 1 180 ? -0.276 -1.268 24.543 1.00 97.38 180 SER A CA 1
ATOM 1296 C C . SER A 1 180 ? 0.859 -0.381 24.016 1.00 97.38 180 SER A C 1
ATOM 1298 O O . SER A 1 180 ? 1.734 0.007 24.785 1.00 97.38 180 SER A O 1
ATOM 1300 N N . THR A 1 181 ? 0.840 -0.033 22.725 1.00 96.88 181 THR A N 1
ATOM 1301 C CA . THR A 1 181 ? 1.714 0.978 22.108 1.00 96.88 181 THR A CA 1
ATOM 1302 C C . THR A 1 181 ? 1.020 1.642 20.914 1.00 96.88 181 THR A C 1
ATOM 1304 O O . THR A 1 181 ? 0.094 1.079 20.330 1.00 96.88 181 THR A O 1
ATOM 1307 N N . GLY A 1 182 ? 1.480 2.838 20.540 1.00 95.75 182 GLY A N 1
ATOM 1308 C CA . GLY A 1 182 ? 1.021 3.574 19.356 1.00 95.75 182 GLY A CA 1
ATOM 1309 C C . GLY A 1 182 ? 1.936 3.443 18.133 1.00 95.75 182 GLY A C 1
ATOM 1310 O O . GLY A 1 182 ? 1.596 3.944 17.066 1.00 95.75 182 GLY A O 1
ATOM 1311 N N . SER A 1 183 ? 3.104 2.817 18.264 1.00 96.75 183 SER A N 1
ATOM 1312 C CA . SER A 1 183 ? 4.066 2.635 17.170 1.00 96.75 183 SER A CA 1
ATOM 1313 C C . SER A 1 183 ? 5.116 1.578 17.510 1.00 96.75 183 SER A C 1
ATOM 1315 O O . SER A 1 183 ? 5.227 1.135 18.659 1.00 96.75 183 SER A O 1
ATOM 1317 N N . GLY A 1 184 ? 5.903 1.179 16.509 1.00 95.44 184 GLY A N 1
ATOM 1318 C CA . GLY A 1 184 ? 7.049 0.297 16.703 1.00 95.44 184 GLY A CA 1
ATOM 1319 C C . GLY A 1 184 ? 7.798 -0.036 15.414 1.00 95.44 184 GLY A C 1
ATOM 1320 O O . GLY A 1 184 ? 7.448 0.428 14.329 1.00 95.44 184 GLY A O 1
ATOM 1321 N N . THR A 1 185 ? 8.816 -0.888 15.545 1.00 93.69 185 THR A N 1
ATOM 1322 C CA . THR A 1 185 ? 9.582 -1.445 14.423 1.00 93.69 185 THR A CA 1
ATOM 1323 C C . THR A 1 185 ? 9.583 -2.969 14.516 1.00 93.69 185 THR A C 1
ATOM 1325 O O . THR A 1 185 ? 9.881 -3.530 15.569 1.00 93.69 185 THR A O 1
ATOM 1328 N N . LEU A 1 186 ? 9.240 -3.645 13.421 1.00 93.12 186 LEU A N 1
ATOM 1329 C CA . LEU A 1 186 ? 9.208 -5.101 13.310 1.00 93.12 186 LEU A CA 1
ATOM 1330 C C . LEU A 1 186 ? 10.452 -5.597 12.573 1.00 93.12 186 LEU A C 1
ATOM 1332 O O . LEU A 1 186 ? 10.722 -5.180 11.441 1.00 93.12 186 LEU A O 1
ATOM 1336 N N . ALA A 1 187 ? 11.177 -6.522 13.199 1.00 89.12 187 ALA A N 1
ATOM 1337 C CA . ALA A 1 187 ? 12.319 -7.175 12.576 1.00 89.12 187 ALA A CA 1
ATOM 1338 C C . ALA A 1 187 ? 11.882 -8.040 11.372 1.00 89.12 187 ALA A C 1
ATOM 1340 O O . ALA A 1 187 ? 10.793 -8.624 11.406 1.00 89.12 187 ALA A O 1
ATOM 1341 N N . PRO A 1 188 ? 12.716 -8.149 10.324 1.00 84.94 188 PRO A N 1
ATOM 1342 C CA . PRO A 1 188 ? 12.421 -8.987 9.165 1.00 84.94 188 PRO A CA 1
ATOM 1343 C C . PRO A 1 188 ? 12.273 -10.459 9.543 1.00 84.94 188 PRO A C 1
ATOM 1345 O O . PRO A 1 188 ? 13.160 -11.006 10.198 1.00 84.94 188 PRO A O 1
ATOM 1348 N N . GLY A 1 189 ? 11.163 -11.097 9.158 1.00 77.38 189 GLY A N 1
ATOM 1349 C CA . GLY A 1 189 ? 10.885 -12.498 9.506 1.00 77.38 189 GLY A CA 1
ATOM 1350 C C . GLY A 1 189 ? 10.899 -12.788 11.015 1.00 77.38 189 GLY A C 1
ATOM 1351 O O . GLY A 1 189 ? 10.996 -13.946 11.416 1.00 77.38 189 GLY A O 1
ATOM 1352 N N . GLY A 1 190 ? 10.853 -11.740 11.845 1.00 74.56 190 GLY A N 1
ATOM 1353 C CA . GLY A 1 190 ? 10.945 -11.825 13.295 1.00 74.56 190 GLY A CA 1
ATOM 1354 C C . GLY A 1 190 ? 9.648 -12.315 13.943 1.00 74.56 190 GLY A C 1
ATOM 1355 O O . GLY A 1 190 ? 8.632 -12.494 13.263 1.00 74.56 190 GLY A O 1
ATOM 1356 N N . PRO A 1 191 ? 9.658 -12.523 15.273 1.00 81.69 191 PRO A N 1
ATOM 1357 C CA . PRO A 1 191 ? 8.459 -12.921 15.997 1.00 81.69 191 PRO A CA 1
ATOM 1358 C C . PRO A 1 191 ? 7.358 -11.866 15.845 1.00 81.69 191 PRO A C 1
ATOM 1360 O O . PRO A 1 191 ? 7.628 -10.668 15.739 1.00 81.69 191 PRO A O 1
ATOM 1363 N N . ALA A 1 192 ? 6.104 -12.320 15.848 1.00 88.44 192 ALA A N 1
ATOM 1364 C CA . ALA A 1 192 ? 4.961 -11.422 15.820 1.00 88.44 192 ALA A CA 1
ATOM 1365 C C . ALA A 1 192 ? 4.953 -10.523 17.065 1.00 88.44 192 ALA A C 1
ATOM 1367 O O . ALA A 1 192 ? 5.146 -11.005 18.180 1.00 88.44 192 ALA A O 1
ATOM 1368 N N . TYR A 1 193 ? 4.691 -9.231 16.879 1.00 94.75 193 TYR A N 1
ATOM 1369 C CA . TYR A 1 193 ? 4.432 -8.323 17.991 1.00 94.75 193 TYR A CA 1
ATOM 1370 C C . TYR A 1 193 ? 2.963 -8.422 18.405 1.00 94.75 193 TYR A C 1
ATOM 1372 O O . TYR A 1 193 ? 2.073 -8.287 17.564 1.00 94.75 193 TYR A O 1
ATOM 1380 N N . GLU A 1 194 ? 2.703 -8.631 19.693 1.00 96.56 194 GLU A N 1
ATOM 1381 C CA . GLU A 1 194 ? 1.350 -8.673 20.247 1.00 96.56 194 GLU A CA 1
ATOM 1382 C C . GLU A 1 194 ? 0.914 -7.277 20.707 1.00 96.56 194 GLU A C 1
ATOM 1384 O O . GLU A 1 194 ? 1.322 -6.777 2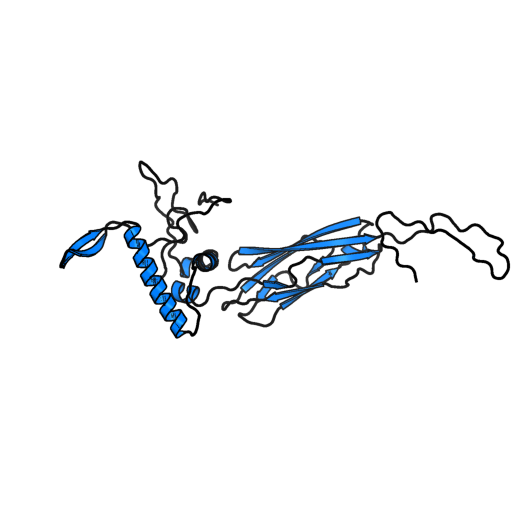1.755 1.00 96.56 194 GLU A O 1
ATOM 1389 N N . LEU A 1 195 ? 0.052 -6.641 19.915 1.00 97.62 195 LEU A N 1
ATOM 1390 C CA . LEU A 1 195 ? -0.637 -5.420 20.303 1.00 97.62 195 LEU A CA 1
ATOM 1391 C C . LEU A 1 195 ? -1.855 -5.784 21.153 1.00 97.62 195 LEU A C 1
ATOM 1393 O O . LEU A 1 195 ? -2.817 -6.372 20.653 1.00 97.62 195 LEU A O 1
ATOM 1397 N N . ILE A 1 196 ? -1.829 -5.394 22.425 1.00 98.06 196 ILE A N 1
ATOM 1398 C CA . ILE A 1 196 ? -2.919 -5.642 23.369 1.00 98.06 196 ILE A CA 1
ATOM 1399 C C . ILE A 1 196 ? -3.786 -4.389 23.446 1.00 98.06 196 ILE A C 1
ATOM 1401 O O . ILE A 1 196 ? -3.289 -3.294 23.695 1.00 98.06 196 ILE A O 1
ATOM 1405 N N . LEU A 1 197 ? -5.086 -4.550 23.229 1.00 98.06 197 LEU A N 1
ATOM 1406 C CA . LEU A 1 197 ? -6.092 -3.503 23.340 1.00 98.06 197 LEU A CA 1
ATOM 1407 C C . LEU A 1 197 ? -6.928 -3.753 24.589 1.00 98.06 197 LEU A C 1
ATOM 1409 O O . LEU A 1 197 ? -7.545 -4.812 24.699 1.00 98.06 197 LEU A O 1
ATOM 1413 N N . THR A 1 198 ? -6.996 -2.776 25.486 1.00 98.12 198 THR A N 1
ATOM 1414 C CA . THR A 1 198 ? -7.697 -2.901 26.769 1.00 98.12 198 THR A CA 1
ATOM 1415 C C . THR A 1 198 ? -8.723 -1.777 26.906 1.00 98.12 198 THR A C 1
ATOM 1417 O O . THR A 1 198 ? -8.346 -0.611 26.750 1.00 98.12 198 THR A O 1
ATOM 1420 N N . PRO A 1 199 ? -10.011 -2.067 27.182 1.00 97.62 199 PRO A N 1
ATOM 1421 C CA . PRO A 1 199 ? -10.987 -1.034 27.513 1.00 97.62 199 PRO A CA 1
ATOM 1422 C C . PRO A 1 199 ? -10.497 -0.216 28.707 1.00 97.62 199 PRO A C 1
ATOM 1424 O O . PRO A 1 199 ? -10.094 -0.774 29.728 1.00 97.62 199 PRO A O 1
ATOM 1427 N N . ASN A 1 200 ? -10.494 1.106 28.575 1.00 95.56 200 ASN A N 1
ATOM 1428 C CA . ASN A 1 200 ? -10.056 2.002 29.643 1.00 95.56 200 ASN A CA 1
ATOM 1429 C C . ASN A 1 200 ? -11.249 2.482 30.487 1.00 95.56 200 ASN A C 1
ATOM 1431 O O . ASN A 1 200 ? -12.393 2.095 30.248 1.00 95.56 200 ASN A O 1
ATOM 1435 N N . SER A 1 201 ? -11.001 3.343 31.477 1.00 92.12 201 SER A N 1
ATOM 1436 C CA . SER A 1 201 ? -12.068 3.903 32.323 1.00 92.12 201 SER A CA 1
ATOM 1437 C C . SER A 1 201 ? -13.123 4.685 31.531 1.00 92.12 201 SER A C 1
ATOM 1439 O O . SER A 1 201 ? -14.271 4.792 31.958 1.00 92.12 201 SER A O 1
ATOM 1441 N N . GLY A 1 202 ? -12.766 5.191 30.348 1.00 92.38 202 GLY A N 1
ATOM 1442 C CA . GLY A 1 202 ? -13.694 5.808 29.412 1.00 92.38 202 GLY A CA 1
ATOM 1443 C C . GLY A 1 202 ? -14.739 4.835 28.870 1.00 92.38 202 GLY A C 1
ATOM 1444 O O . GLY A 1 202 ? -15.833 5.287 28.562 1.00 92.38 202 GLY A O 1
ATOM 1445 N N . ALA A 1 203 ? -14.458 3.528 28.793 1.00 93.19 203 ALA A N 1
ATOM 1446 C CA . ALA A 1 203 ? -15.437 2.523 28.374 1.00 93.19 203 ALA A CA 1
ATOM 1447 C C . ALA A 1 203 ? -16.534 2.312 29.424 1.00 93.19 203 ALA A C 1
ATOM 1449 O O . ALA A 1 203 ? -17.715 2.367 29.101 1.00 93.19 203 ALA A O 1
ATOM 1450 N N . SER A 1 204 ? -16.155 2.109 30.688 1.00 88.69 204 SER A N 1
ATOM 1451 C CA . SER A 1 204 ? -17.104 1.845 31.780 1.00 88.69 204 SER A CA 1
ATOM 1452 C C . SER A 1 204 ? -17.949 3.063 32.164 1.00 88.69 204 SER A C 1
ATOM 1454 O O . SER A 1 204 ? -19.022 2.897 32.740 1.00 88.69 204 SER A O 1
ATOM 1456 N N . ASN A 1 205 ? -17.475 4.273 31.846 1.00 90.56 205 ASN A N 1
ATOM 1457 C CA . ASN A 1 205 ? -18.151 5.536 32.153 1.00 90.56 205 ASN A CA 1
ATOM 1458 C C . ASN A 1 205 ? -19.101 6.013 31.043 1.00 90.56 205 ASN A C 1
ATOM 1460 O O . ASN A 1 205 ? -19.746 7.051 31.203 1.00 90.56 205 ASN A O 1
ATOM 1464 N N . GLN A 1 206 ? -19.182 5.299 29.916 1.00 91.69 206 GLN A N 1
ATOM 1465 C CA . GLN A 1 206 ? -20.127 5.644 28.860 1.00 91.69 206 GLN A CA 1
ATOM 1466 C C . GLN A 1 206 ? -21.577 5.376 29.309 1.00 91.69 206 GLN A C 1
ATOM 1468 O O . GLN A 1 206 ? -21.849 4.360 29.956 1.00 91.69 206 GLN A O 1
ATOM 1473 N N . PRO A 1 207 ? -22.532 6.247 28.938 1.00 91.50 207 PRO A N 1
ATOM 1474 C CA . PRO A 1 207 ? -23.954 5.928 29.004 1.00 91.50 207 PRO A CA 1
ATOM 1475 C C . PRO A 1 207 ? -24.318 4.664 28.201 1.00 91.50 207 PRO A C 1
ATOM 1477 O O . PRO A 1 207 ? -23.554 4.234 27.336 1.00 91.50 207 PRO A O 1
ATOM 1480 N N . PRO A 1 208 ? -25.505 4.071 28.428 1.00 89.19 208 PRO A N 1
ATOM 1481 C CA . PRO A 1 208 ? -26.015 3.020 27.556 1.00 89.19 208 PRO A CA 1
ATOM 1482 C C . PRO A 1 208 ? -26.044 3.473 26.093 1.00 89.19 208 PRO A C 1
ATOM 1484 O O . PRO A 1 208 ? -26.593 4.528 25.773 1.00 89.19 208 PRO A O 1
ATOM 1487 N N . GLY A 1 209 ? -25.474 2.668 25.200 1.00 90.00 209 GLY A N 1
ATOM 1488 C CA . GLY A 1 209 ? -25.316 3.044 23.800 1.00 90.00 209 GLY A CA 1
ATOM 1489 C C . GLY A 1 209 ? -24.345 2.158 23.028 1.00 90.00 209 GLY A C 1
ATOM 1490 O O . GLY A 1 209 ? -23.674 1.289 23.588 1.00 90.00 209 GLY A O 1
ATOM 1491 N N . LEU A 1 210 ? -24.288 2.395 21.717 1.00 92.94 210 LEU A N 1
ATOM 1492 C CA . LEU A 1 210 ? -23.301 1.811 20.814 1.00 92.94 210 LEU A CA 1
ATOM 1493 C C . LEU A 1 210 ? -22.280 2.880 20.431 1.00 92.94 210 LEU A C 1
ATOM 1495 O O . LEU A 1 210 ? -22.646 3.953 19.955 1.00 92.94 210 LEU A O 1
ATOM 1499 N N . TYR A 1 211 ? -21.005 2.558 20.613 1.00 95.31 211 TYR A N 1
ATOM 1500 C CA . TYR A 1 211 ? -19.881 3.435 20.323 1.00 95.31 211 TYR A CA 1
ATOM 1501 C C . TYR A 1 211 ? -18.958 2.749 19.329 1.00 95.31 211 TYR A C 1
ATOM 1503 O O . TYR A 1 211 ? -18.482 1.641 19.578 1.00 95.31 211 TYR A O 1
ATOM 1511 N N . SER A 1 212 ? -18.671 3.424 18.224 1.00 96.50 212 SER A N 1
ATOM 1512 C CA . SER A 1 212 ? -17.747 2.935 17.206 1.00 96.50 212 SER A CA 1
ATOM 1513 C C . SER A 1 212 ? -16.466 3.755 17.210 1.00 96.50 212 SER A C 1
ATOM 1515 O O . SER A 1 212 ? -16.469 4.952 17.494 1.00 96.50 212 SER A O 1
ATOM 1517 N N . GLY A 1 213 ? -15.364 3.098 16.891 1.00 96.81 213 GLY A N 1
ATOM 1518 C CA . GLY A 1 213 ? -14.096 3.734 16.581 1.00 96.81 213 GLY A CA 1
ATOM 1519 C C . GLY A 1 213 ? -13.279 2.817 15.687 1.00 96.81 213 GLY A C 1
ATOM 1520 O O . GLY A 1 213 ? -13.577 1.636 15.549 1.00 96.81 213 GLY A O 1
ATOM 1521 N N . THR A 1 214 ? -12.229 3.350 15.092 1.00 97.81 214 THR A N 1
ATOM 1522 C CA . THR A 1 214 ? -11.417 2.644 14.109 1.00 97.81 214 THR A CA 1
ATOM 1523 C C . THR A 1 214 ? -9.957 2.735 14.519 1.00 97.81 214 THR A C 1
ATOM 1525 O O . THR A 1 214 ? -9.447 3.802 14.871 1.00 97.81 214 THR A O 1
ATOM 1528 N N . LEU A 1 215 ? -9.275 1.598 14.456 1.00 98.00 215 LEU A N 1
ATOM 1529 C CA . LEU A 1 215 ? -7.824 1.528 14.530 1.00 98.00 215 LEU A CA 1
ATOM 1530 C C . LEU A 1 215 ? -7.253 1.609 13.123 1.00 98.00 215 LEU A C 1
ATOM 1532 O O . LEU A 1 215 ? -7.625 0.796 12.282 1.00 98.00 215 LEU A O 1
ATOM 1536 N N . TRP A 1 216 ? -6.343 2.547 12.890 1.00 97.69 216 TRP A N 1
ATOM 1537 C CA . TRP A 1 216 ? -5.634 2.730 11.627 1.00 97.69 216 TRP A CA 1
ATOM 1538 C C . TRP A 1 216 ? -4.164 2.412 11.825 1.00 97.69 216 TRP A C 1
ATOM 1540 O O . TRP A 1 216 ? -3.452 3.125 12.528 1.00 97.69 216 TRP A O 1
ATOM 1550 N N . PHE A 1 217 ? -3.724 1.331 11.203 1.00 97.12 217 PHE A N 1
ATOM 1551 C CA . PHE A 1 217 ? -2.342 0.894 11.215 1.00 97.12 217 PHE A CA 1
ATOM 1552 C C . PHE A 1 217 ? -1.677 1.339 9.927 1.00 97.12 217 PHE A C 1
ATOM 1554 O O . PHE A 1 217 ? -2.149 0.979 8.849 1.00 97.12 217 PHE A O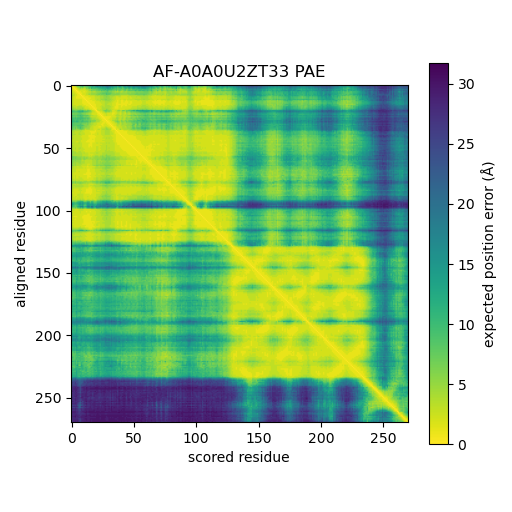 1
ATOM 1561 N N . THR A 1 218 ? -0.575 2.066 10.040 1.00 94.62 218 THR A N 1
ATOM 1562 C CA . THR A 1 218 ? 0.169 2.571 8.887 1.00 94.62 218 THR A CA 1
ATOM 1563 C C . THR A 1 218 ? 1.545 1.933 8.861 1.00 94.62 218 THR A C 1
ATOM 1565 O O . THR A 1 218 ? 2.286 2.016 9.839 1.00 94.62 218 THR A O 1
ATOM 1568 N N . ASN A 1 219 ? 1.896 1.310 7.740 1.00 92.31 219 ASN A N 1
ATOM 1569 C CA . ASN A 1 219 ? 3.273 0.978 7.418 1.00 92.31 219 ASN A CA 1
ATOM 1570 C C . ASN A 1 219 ? 3.977 2.272 6.997 1.00 92.31 219 ASN A C 1
ATOM 1572 O O . ASN A 1 219 ? 3.665 2.852 5.962 1.00 92.31 219 ASN A O 1
ATOM 1576 N N . LEU A 1 220 ? 4.905 2.758 7.816 1.00 90.31 220 LEU A N 1
ATOM 1577 C CA . LEU A 1 220 ? 5.598 4.019 7.559 1.00 90.31 220 LEU A CA 1
ATOM 1578 C C . LEU A 1 220 ? 6.665 3.892 6.470 1.00 90.31 220 LEU A C 1
ATOM 1580 O O . LEU A 1 220 ? 7.095 4.918 5.943 1.00 90.31 220 LEU A O 1
ATOM 1584 N N . ASN A 1 221 ? 7.064 2.669 6.108 1.00 85.25 221 ASN A N 1
ATOM 1585 C CA . ASN A 1 221 ? 8.016 2.461 5.026 1.00 85.25 221 ASN A CA 1
ATOM 1586 C C . ASN A 1 221 ? 7.376 2.819 3.679 1.00 85.25 221 ASN A C 1
ATOM 1588 O O . ASN A 1 221 ? 7.971 3.595 2.945 1.00 85.25 221 ASN A O 1
ATOM 1592 N N . ASP A 1 222 ? 6.170 2.310 3.394 1.00 83.94 222 ASP A N 1
ATOM 1593 C CA . ASP A 1 222 ? 5.479 2.444 2.095 1.00 83.94 222 ASP A CA 1
ATOM 1594 C C . ASP A 1 222 ? 4.168 3.262 2.142 1.00 83.94 222 ASP A C 1
ATOM 1596 O O . ASP A 1 222 ? 3.440 3.360 1.150 1.00 83.94 222 ASP A O 1
ATOM 1600 N N . GLN A 1 223 ? 3.831 3.819 3.309 1.00 84.94 223 GLN A N 1
ATOM 1601 C CA . GLN A 1 223 ? 2.609 4.589 3.578 1.00 84.94 223 GLN A CA 1
ATOM 1602 C C . GLN A 1 223 ? 1.293 3.820 3.350 1.00 84.94 223 GLN A C 1
ATOM 1604 O O . GLN A 1 223 ? 0.212 4.418 3.315 1.00 84.94 223 GLN A O 1
ATOM 1609 N N . SER A 1 224 ? 1.343 2.493 3.207 1.00 87.31 224 SER A N 1
ATOM 1610 C CA . SER A 1 224 ? 0.142 1.663 3.149 1.00 87.31 224 SER A CA 1
ATOM 1611 C C . SER A 1 224 ? -0.525 1.590 4.519 1.00 87.31 224 SER A C 1
ATOM 1613 O O . SER A 1 224 ? 0.131 1.605 5.563 1.00 87.31 224 SER A O 1
ATOM 1615 N N . TRP A 1 225 ? -1.853 1.514 4.526 1.00 90.94 225 TRP A N 1
ATOM 1616 C CA . TRP A 1 225 ? -2.624 1.479 5.760 1.00 90.94 225 TRP A CA 1
ATOM 1617 C C . TRP A 1 225 ? -3.683 0.383 5.746 1.00 90.94 225 TRP A C 1
ATOM 1619 O O . TRP A 1 225 ? -4.164 -0.048 4.698 1.00 90.94 225 TRP A O 1
ATOM 1629 N N . GLN A 1 226 ? -4.039 -0.075 6.942 1.00 94.81 226 GLN A N 1
ATOM 1630 C CA . GLN A 1 226 ? -5.103 -1.039 7.199 1.00 94.81 226 GLN A CA 1
ATOM 1631 C C . GLN A 1 226 ? -5.935 -0.574 8.386 1.00 94.81 226 GLN A C 1
ATOM 1633 O O . GLN A 1 226 ? -5.392 -0.029 9.346 1.00 94.81 226 GLN A O 1
ATOM 1638 N N . SER A 1 227 ? -7.240 -0.841 8.352 1.00 96.50 227 SER A N 1
ATOM 1639 C CA . SER A 1 227 ? -8.146 -0.471 9.437 1.00 96.50 227 SER A CA 1
ATOM 1640 C C . SER A 1 227 ? -8.766 -1.676 10.144 1.00 96.50 227 SER A C 1
ATOM 1642 O O . SER A 1 227 ? -8.895 -2.765 9.575 1.00 96.50 227 SER A O 1
ATOM 1644 N N . ARG A 1 228 ? -9.142 -1.495 11.412 1.00 97.62 228 ARG A N 1
ATOM 1645 C CA . ARG A 1 228 ? -9.975 -2.431 12.177 1.00 97.62 228 ARG A CA 1
ATOM 1646 C C . ARG A 1 228 ? -11.068 -1.651 12.898 1.00 97.62 228 ARG A C 1
ATOM 1648 O O . ARG A 1 228 ? -10.767 -0.749 13.675 1.00 97.62 228 ARG A O 1
ATOM 1655 N N . GLU A 1 229 ? -12.319 -2.025 12.657 1.00 97.62 229 GLU A N 1
ATOM 1656 C CA . GLU A 1 229 ? -13.473 -1.438 13.342 1.00 97.62 229 GLU A CA 1
ATOM 1657 C C . GLU A 1 229 ? -13.589 -1.977 14.772 1.00 97.62 229 GLU A C 1
ATOM 1659 O O . GLU A 1 229 ? -13.526 -3.185 15.009 1.00 97.62 229 GLU A O 1
ATOM 1664 N N . MET A 1 230 ? -13.765 -1.078 15.730 1.00 97.69 230 MET A N 1
ATOM 1665 C CA . MET A 1 230 ? -13.961 -1.368 17.145 1.00 97.69 230 MET A CA 1
ATOM 1666 C C . MET A 1 230 ? -15.355 -0.913 17.543 1.00 97.69 230 MET A C 1
ATOM 1668 O O . MET A 1 230 ? -15.756 0.215 17.267 1.00 97.69 230 MET A O 1
ATOM 1672 N N . THR A 1 231 ? -16.098 -1.781 18.215 1.00 97.44 231 THR A N 1
ATOM 1673 C CA . THR A 1 231 ? -17.430 -1.454 18.733 1.00 97.44 231 THR A CA 1
ATOM 1674 C C . THR A 1 231 ? -17.475 -1.702 20.229 1.00 97.44 231 THR A C 1
ATOM 1676 O O . THR A 1 231 ? -17.047 -2.759 20.684 1.00 97.44 231 THR A O 1
ATOM 1679 N N . LEU A 1 232 ? -18.020 -0.752 20.980 1.00 96.38 232 LEU A N 1
ATOM 1680 C CA . LEU A 1 232 ? -18.381 -0.898 22.382 1.00 96.38 232 LEU A CA 1
ATOM 1681 C C . LEU A 1 232 ? -19.900 -0.794 22.506 1.00 96.38 232 LEU A C 1
ATOM 1683 O O . LEU A 1 232 ? -20.491 0.202 22.094 1.00 96.38 232 LEU A O 1
ATOM 1687 N N . ALA A 1 233 ? -20.520 -1.810 23.091 1.00 93.62 233 ALA A N 1
ATOM 1688 C CA . ALA A 1 233 ? -21.923 -1.798 23.466 1.00 93.62 233 ALA A CA 1
ATOM 1689 C C . ALA A 1 233 ? -22.037 -1.701 24.986 1.00 93.62 233 ALA A C 1
ATOM 1691 O O . ALA A 1 233 ? -21.710 -2.652 25.701 1.00 93.62 233 ALA A O 1
ATOM 1692 N N . ILE A 1 234 ? -22.515 -0.556 25.470 1.00 91.75 234 ILE A N 1
ATOM 1693 C CA . ILE A 1 234 ? -22.898 -0.401 26.868 1.00 91.75 234 ILE A CA 1
ATOM 1694 C C . ILE A 1 234 ? -24.384 -0.674 26.998 1.00 91.75 234 ILE A C 1
ATOM 1696 O O . ILE A 1 234 ? -25.219 0.022 26.415 1.00 91.75 234 ILE A O 1
ATOM 1700 N N . VAL A 1 235 ? -24.707 -1.699 27.776 1.00 85.44 235 VAL A N 1
ATOM 1701 C CA . VAL A 1 235 ? -26.085 -2.099 28.046 1.00 85.44 235 VAL A CA 1
ATOM 1702 C C . VAL A 1 235 ? -26.520 -1.583 29.412 1.00 85.44 235 VAL A C 1
ATOM 1704 O O . VAL A 1 235 ? -25.736 -1.509 30.359 1.00 85.44 235 VAL A O 1
ATOM 1707 N N . SER A 1 236 ? -27.786 -1.204 29.540 1.00 75.38 236 SER A N 1
ATOM 1708 C CA . SER A 1 236 ? -28.357 -0.960 30.862 1.00 75.38 236 SER A CA 1
ATOM 1709 C C . SER A 1 236 ? -28.628 -2.296 31.563 1.00 75.38 236 SER A C 1
ATOM 1711 O O . SER A 1 236 ? -29.061 -3.241 30.893 1.00 75.38 236 SER A O 1
ATOM 1713 N N . PRO A 1 237 ? -28.458 -2.381 32.893 1.00 65.88 237 PRO A N 1
ATOM 1714 C CA . PRO A 1 237 ? -28.927 -3.530 33.656 1.00 65.88 237 PRO A CA 1
ATOM 1715 C C . PRO A 1 237 ? -30.430 -3.786 33.427 1.00 65.88 237 PRO A C 1
ATOM 1717 O O . PRO A 1 237 ? -31.179 -2.830 33.199 1.00 65.88 237 PRO A O 1
ATOM 1720 N N . PRO A 1 238 ? -30.898 -5.043 33.514 1.00 64.12 238 PRO A N 1
ATOM 1721 C CA . PRO A 1 238 ? -32.322 -5.342 33.638 1.00 64.12 238 PRO A CA 1
ATOM 1722 C C . PRO A 1 238 ? -32.913 -4.593 34.838 1.00 64.12 238 PRO A C 1
ATOM 1724 O O . PRO A 1 238 ? -32.315 -4.592 35.914 1.00 64.12 238 PRO A O 1
ATOM 1727 N N . VAL A 1 239 ? -34.084 -3.974 34.680 1.00 60.72 239 VAL A N 1
ATOM 1728 C CA . VAL A 1 239 ? -34.778 -3.286 35.779 1.00 60.72 239 VAL A CA 1
ATOM 1729 C C . VAL A 1 239 ? -36.154 -3.904 35.937 1.00 60.72 239 VAL A C 1
ATOM 1731 O O . VAL A 1 239 ? -36.889 -4.047 34.970 1.00 60.72 239 VAL A O 1
ATOM 1734 N N . ILE A 1 240 ? -36.549 -4.236 37.163 1.00 58.06 240 ILE A N 1
ATOM 1735 C CA . ILE A 1 240 ? -37.930 -4.637 37.437 1.00 58.06 240 ILE A CA 1
ATOM 1736 C C . ILE A 1 240 ? -38.837 -3.428 37.158 1.00 58.06 240 ILE A C 1
ATOM 1738 O O . ILE A 1 240 ? -38.873 -2.477 37.933 1.00 58.06 240 ILE A O 1
ATOM 1742 N N . THR A 1 241 ? -39.541 -3.447 36.027 1.00 59.38 241 THR A N 1
ATOM 1743 C CA . THR A 1 241 ? -40.444 -2.364 35.599 1.00 59.38 241 THR A CA 1
ATOM 1744 C C . THR A 1 241 ? -41.824 -2.446 36.253 1.00 59.38 241 THR A C 1
ATOM 1746 O O . THR A 1 241 ? -42.557 -1.461 36.248 1.00 59.38 241 THR A O 1
ATOM 1749 N N . ALA A 1 242 ? -42.162 -3.593 36.846 1.00 61.66 242 ALA A N 1
ATOM 1750 C CA . ALA A 1 242 ? -43.339 -3.797 37.678 1.00 61.66 242 ALA A CA 1
ATOM 1751 C C . ALA A 1 242 ? -42.945 -4.656 38.884 1.00 61.66 242 ALA A C 1
ATOM 1753 O O . ALA A 1 242 ? -42.492 -5.789 38.715 1.00 61.66 242 ALA A O 1
ATOM 1754 N N . GLN A 1 243 ? -43.082 -4.110 40.095 1.00 61.62 243 GLN A N 1
ATOM 1755 C CA . GLN A 1 243 ? -42.921 -4.891 41.323 1.00 61.62 243 GLN A CA 1
ATOM 1756 C C . GLN A 1 243 ? -43.890 -6.084 41.276 1.00 61.62 243 GLN A C 1
ATOM 1758 O O . GLN A 1 243 ? -45.063 -5.874 40.961 1.00 61.62 243 GLN A O 1
ATOM 1763 N N . PRO A 1 244 ? -43.434 -7.319 41.554 1.00 63.38 244 PRO A N 1
ATOM 1764 C CA . PRO A 1 244 ? -44.350 -8.442 41.665 1.00 63.38 244 PRO A CA 1
ATOM 1765 C C . PRO A 1 244 ? -45.349 -8.147 42.788 1.00 63.38 244 PRO A C 1
ATOM 1767 O O . PRO A 1 244 ? -44.961 -7.917 43.932 1.00 63.38 244 PRO A O 1
ATOM 1770 N N . GLU A 1 245 ? -46.637 -8.116 42.452 1.00 68.62 245 GLU A N 1
ATOM 1771 C CA . GLU A 1 245 ? -47.693 -8.011 43.455 1.00 68.62 245 GLU A CA 1
ATOM 1772 C C . GLU A 1 245 ? -47.707 -9.276 44.318 1.00 68.62 245 GLU A C 1
ATOM 1774 O O . GLU A 1 245 ? -47.366 -10.370 43.857 1.00 68.62 245 GLU A O 1
ATOM 1779 N N . SER A 1 246 ? -48.107 -9.144 45.584 1.00 74.31 246 SER A N 1
ATOM 1780 C CA . SER A 1 246 ? -48.300 -10.307 46.446 1.00 74.31 246 SER A CA 1
ATOM 1781 C C . SER A 1 246 ? -49.356 -11.231 45.834 1.00 74.31 246 SER A C 1
ATOM 1783 O O . SER A 1 246 ? -50.533 -10.885 45.779 1.00 74.31 246 SER A O 1
ATOM 1785 N N . GLN A 1 247 ? -48.938 -12.416 45.389 1.00 71.44 247 GLN A N 1
ATOM 1786 C CA . GLN A 1 247 ? -49.836 -13.466 44.916 1.00 71.44 247 GLN A CA 1
ATOM 1787 C C . GLN A 1 247 ? -49.965 -14.551 45.984 1.00 71.44 247 GLN A C 1
ATOM 1789 O O . GLN A 1 247 ? -48.968 -15.044 46.510 1.00 71.44 247 GLN A O 1
ATOM 1794 N N . ALA A 1 248 ? -51.200 -14.940 46.296 1.00 76.06 248 ALA A N 1
ATOM 1795 C CA . ALA A 1 248 ? -51.459 -16.136 47.085 1.00 76.06 248 ALA A CA 1
ATOM 1796 C C . ALA A 1 248 ? -51.340 -17.360 46.167 1.00 76.06 248 ALA A C 1
ATOM 1798 O O . ALA A 1 248 ? -52.183 -17.567 45.295 1.00 76.06 248 ALA A O 1
ATOM 1799 N N . ALA A 1 249 ? -50.287 -18.154 46.354 1.00 77.81 249 ALA A N 1
ATOM 1800 C CA . ALA A 1 249 ? -50.105 -19.436 45.684 1.00 77.81 249 ALA A CA 1
ATOM 1801 C C . ALA A 1 249 ? -50.342 -20.575 46.683 1.00 77.81 249 ALA A C 1
ATOM 1803 O O . ALA A 1 249 ? -49.973 -20.473 47.854 1.00 77.81 249 ALA A O 1
ATOM 1804 N N . LEU A 1 250 ? -50.975 -21.654 46.222 1.00 82.50 250 LEU A N 1
ATOM 1805 C CA . LEU A 1 250 ? -51.067 -22.888 46.999 1.00 82.50 250 LEU A CA 1
ATOM 1806 C C . LEU A 1 250 ? -49.669 -23.488 47.174 1.00 82.50 250 LEU A C 1
ATOM 1808 O O . LEU A 1 250 ? -48.805 -23.336 46.309 1.00 82.50 250 LEU A O 1
ATOM 1812 N N . GLU A 1 251 ? -49.459 -24.198 48.279 1.00 81.38 251 GLU A N 1
ATOM 1813 C CA . GLU A 1 251 ? -48.230 -24.956 48.496 1.00 81.38 251 GLU A CA 1
ATOM 1814 C C . GLU A 1 251 ? -48.006 -25.929 47.322 1.00 81.38 251 GLU A C 1
ATOM 1816 O O . GLU A 1 251 ? -48.867 -26.753 47.013 1.00 81.38 251 GLU A O 1
ATOM 1821 N N . GLY A 1 252 ? -46.876 -25.777 46.622 1.00 82.81 252 GLY A N 1
ATOM 1822 C CA . GLY A 1 252 ? -46.536 -26.549 45.419 1.00 82.81 252 GLY A CA 1
ATOM 1823 C C . GLY A 1 252 ? -46.971 -25.943 44.074 1.00 82.81 252 GLY A C 1
ATOM 1824 O O . GLY A 1 252 ? -46.742 -26.578 43.047 1.00 82.81 252 GLY A O 1
ATOM 1825 N N . ALA A 1 253 ? -47.575 -24.749 44.044 1.00 82.38 253 ALA A N 1
ATOM 1826 C CA . ALA A 1 253 ? -47.940 -24.060 42.802 1.00 82.38 253 ALA A CA 1
ATOM 1827 C C . ALA A 1 253 ? -46.834 -23.117 42.283 1.00 82.38 253 ALA A C 1
ATOM 1829 O O . ALA A 1 253 ? -46.108 -22.497 43.061 1.00 82.38 253 ALA A O 1
ATOM 1830 N N . ASP A 1 254 ? -46.756 -22.960 40.958 1.00 76.94 254 ASP A N 1
ATOM 1831 C CA . ASP A 1 254 ? -45.829 -22.031 40.303 1.00 76.94 254 ASP A CA 1
ATOM 1832 C C . ASP A 1 254 ? -46.242 -20.566 40.532 1.00 76.94 254 ASP A C 1
ATOM 1834 O O . ASP A 1 254 ? -47.362 -20.168 40.202 1.00 76.94 254 ASP A O 1
ATOM 1838 N N . ALA A 1 255 ? -45.313 -19.732 41.005 1.00 71.44 255 ALA A N 1
ATOM 1839 C CA . ALA A 1 255 ? -45.458 -18.276 41.008 1.00 71.44 255 ALA A CA 1
ATOM 1840 C C . ALA A 1 255 ? -44.804 -17.678 39.752 1.00 71.44 255 ALA A C 1
ATOM 1842 O O . ALA A 1 255 ? -43.693 -18.058 39.380 1.00 71.44 255 ALA A O 1
ATOM 1843 N N . ARG A 1 256 ? -45.474 -16.723 39.093 1.00 68.88 256 ARG A N 1
ATOM 1844 C CA . ARG A 1 256 ? -44.956 -16.059 37.885 1.00 68.88 256 ARG A CA 1
ATOM 1845 C C . ARG A 1 256 ? -44.806 -14.561 38.115 1.00 68.88 256 ARG A C 1
ATOM 1847 O O . ARG A 1 256 ? -45.729 -13.910 38.590 1.00 68.88 256 ARG A O 1
ATOM 1854 N N . PHE A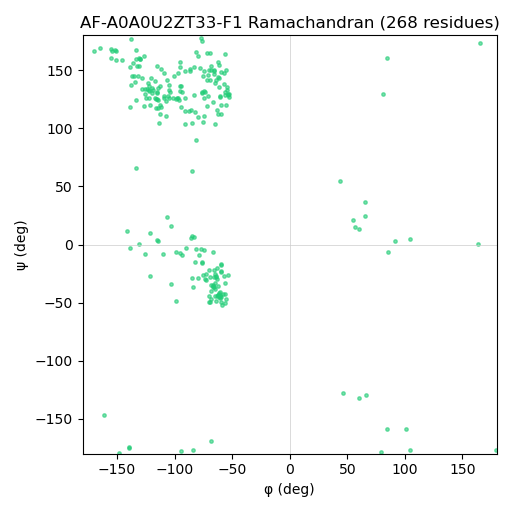 1 257 ? -43.673 -14.010 37.699 1.00 66.31 257 PHE A N 1
ATOM 1855 C CA . PHE A 1 257 ? -43.438 -12.571 37.619 1.00 66.31 257 PHE A CA 1
ATOM 1856 C C . PHE A 1 257 ? -42.790 -12.226 36.277 1.00 66.31 257 PHE A C 1
ATOM 1858 O O . PHE A 1 257 ? -42.219 -13.086 35.606 1.00 66.31 257 PHE A O 1
ATOM 1865 N N . SER A 1 258 ? -42.896 -10.963 35.874 1.00 63.78 258 SER A N 1
ATOM 1866 C CA . SER A 1 258 ? -42.347 -10.449 34.618 1.00 63.78 258 SER A CA 1
ATOM 1867 C C . SER A 1 258 ? -41.319 -9.356 34.891 1.00 63.78 258 SER A C 1
ATOM 1869 O O . SER A 1 258 ? -41.582 -8.432 35.656 1.00 63.78 258 SER A O 1
ATOM 1871 N N . VAL A 1 259 ? -40.161 -9.446 34.236 1.00 60.81 259 VAL A N 1
ATOM 1872 C CA . VAL A 1 259 ? -39.093 -8.437 34.275 1.00 60.81 259 VAL A CA 1
ATOM 1873 C C . VAL A 1 259 ? -39.048 -7.745 32.914 1.00 60.81 259 VAL A C 1
ATOM 1875 O O . VAL A 1 259 ? -38.960 -8.418 31.888 1.00 60.81 259 VAL A O 1
ATOM 1878 N N . GLY A 1 260 ? -39.133 -6.414 32.888 1.00 59.31 260 GLY A N 1
ATOM 1879 C CA . GLY A 1 260 ? -38.887 -5.623 31.681 1.00 59.31 260 GLY A CA 1
ATOM 1880 C C . GLY A 1 260 ? -37.402 -5.293 31.535 1.00 59.31 260 GLY A C 1
ATOM 1881 O O . GLY A 1 260 ? -36.693 -5.138 32.521 1.00 59.31 260 GLY A O 1
ATOM 1882 N N . THR A 1 261 ? -36.899 -5.157 30.314 1.00 56.44 261 THR A N 1
ATOM 1883 C CA . THR A 1 261 ? -35.530 -4.672 30.078 1.00 56.44 261 THR A CA 1
ATOM 1884 C C . THR A 1 261 ? -35.516 -3.572 29.038 1.00 56.44 261 THR A C 1
ATOM 1886 O O . THR A 1 261 ? -36.459 -3.430 28.259 1.00 56.44 261 THR A O 1
ATOM 1889 N N . ALA A 1 262 ? -34.444 -2.779 29.016 1.00 55.44 262 ALA A N 1
ATOM 1890 C CA . ALA A 1 262 ? -34.235 -1.828 27.935 1.00 55.44 262 ALA A CA 1
ATOM 1891 C C . ALA A 1 262 ? -34.108 -2.548 26.583 1.00 55.44 262 ALA A C 1
ATOM 1893 O O . ALA A 1 262 ? -33.699 -3.709 26.506 1.00 55.44 262 ALA A O 1
ATOM 1894 N N . SER A 1 263 ? -34.442 -1.826 25.515 1.00 55.75 263 SER A N 1
ATOM 1895 C CA . SER A 1 263 ? -34.590 -2.343 24.150 1.00 55.75 263 SER A CA 1
ATOM 1896 C C . SER A 1 263 ? -33.298 -2.841 23.487 1.00 55.75 263 SER A C 1
ATOM 1898 O O . SER A 1 263 ? -33.366 -3.388 22.390 1.00 55.75 263 SER A O 1
ATOM 1900 N N . ASN A 1 264 ? -32.131 -2.661 24.113 1.00 55.78 264 ASN A N 1
ATOM 1901 C CA . ASN A 1 264 ? -30.817 -2.923 23.519 1.00 55.78 264 ASN A CA 1
ATOM 1902 C C . ASN A 1 264 ? -29.948 -3.952 24.275 1.00 55.78 264 ASN A C 1
ATOM 1904 O O . ASN A 1 264 ? -28.772 -4.092 23.942 1.00 55.78 264 ASN A O 1
ATOM 1908 N N . ALA A 1 265 ? -30.481 -4.670 25.271 1.00 51.81 265 ALA A N 1
ATOM 1909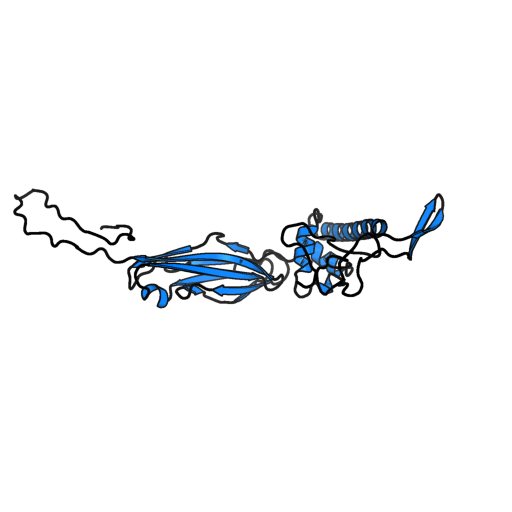 C CA . ALA A 1 265 ? -29.716 -5.636 26.070 1.00 51.81 265 ALA A CA 1
ATOM 1910 C C . ALA A 1 265 ? -30.017 -7.103 25.697 1.00 51.81 265 ALA A C 1
ATOM 1912 O O . ALA A 1 265 ? -31.176 -7.488 25.551 1.00 51.81 265 ALA A O 1
ATOM 1913 N N . PHE A 1 266 ? -28.976 -7.944 25.608 1.00 50.94 266 PHE A N 1
ATOM 1914 C CA . PHE A 1 266 ? -29.128 -9.405 25.619 1.00 50.94 266 PHE A CA 1
ATOM 1915 C C . PHE A 1 266 ? -29.439 -9.880 27.045 1.00 50.94 266 PHE A C 1
ATOM 1917 O O . PHE A 1 266 ? -28.769 -9.482 27.998 1.00 50.94 266 PHE A O 1
ATOM 1924 N N . LEU A 1 267 ? -30.452 -10.736 27.185 1.00 50.38 267 LEU A N 1
ATOM 1925 C CA . LEU A 1 267 ? -30.873 -11.305 28.464 1.00 50.38 267 LEU A CA 1
ATOM 1926 C C . LEU A 1 267 ? -30.041 -12.548 28.788 1.00 50.38 267 LEU A C 1
ATOM 1928 O O . LEU A 1 267 ? -30.148 -13.563 28.103 1.00 50.38 267 LEU A O 1
ATOM 1932 N N . PHE A 1 268 ? -29.265 -12.484 29.865 1.00 47.94 268 PHE A N 1
ATOM 1933 C CA . PHE A 1 268 ? -28.706 -13.661 30.523 1.00 47.94 268 PHE A CA 1
ATOM 1934 C C . PHE A 1 268 ? -29.294 -13.723 31.936 1.00 47.94 268 PHE A C 1
ATOM 1936 O O . PHE A 1 268 ? -29.219 -12.738 32.670 1.00 47.94 268 PHE A O 1
ATOM 1943 N N . TYR A 1 269 ? -29.907 -14.850 32.297 1.00 46.59 269 TYR A N 1
ATOM 1944 C CA . TYR A 1 269 ? -30.395 -15.138 33.648 1.00 46.59 269 TYR A CA 1
ATOM 1945 C C . TYR A 1 269 ? -29.624 -16.346 34.204 1.00 46.59 269 TYR A C 1
ATOM 1947 O O . TYR A 1 269 ? -29.313 -17.268 33.448 1.00 46.59 269 TYR A O 1
ATOM 1955 N N . GLN A 1 270 ? -29.277 -16.309 35.493 1.00 36.22 270 GLN A N 1
ATOM 1956 C CA . GLN A 1 270 ? -28.792 -17.456 36.272 1.00 36.22 270 GLN A CA 1
ATOM 1957 C C . GLN A 1 270 ? -29.859 -17.849 37.284 1.00 36.22 270 GLN A C 1
ATOM 1959 O O . GLN A 1 270 ? -30.487 -16.919 37.840 1.00 36.22 270 GLN A O 1
#

Radius of gyration: 30.29 Å; Cα contacts (8 Å, |Δi|>4): 517; chains: 1; bounding box: 77×45×91 Å

Nearest PDB structures (foldseek):
  6nps-assembly1_A  TM=7.959E-01  e=5.274E-05  Amphibacillus xylanus NBRC 15112
  3dos-assembly2_D  TM=7.040E-01  e=3.308E-05  Yersinia pestis
  3dsn-assembly2_D  TM=6.829E-01  e=2.620E-05  Yersinia pestis
  6nps-assembly1_B  TM=7.436E-01  e=5.591E-05  Amphibacillus xylanus NBRC 15112
  2qsv-assembly1_A  TM=5.742E-01  e=5.123E-04  Porphyromonas gingivalis W83

Sequence (270 aa):
SANQGSVSMRNIPDVAAMADFGIWLVADNGDFYISGGTSASAPLWAGFAALANEGASTGGKPALGFLNPTLYSIGKEINFNSNFHDITTGDNINNNFGKFSAVPGYDLCTGWGTPTGSNLVAALITPPGPLRITPAGGATFVGPVGGPINPASKIYTLTNTGTLPLTWSLLNTASWLSPSTGSGTLAPGGPAYELILTPNSGASNQPPGLYSGTLWFTNLNDQSWQSREMTLAIVSPPVITAQPESQAALEGADARFSVGTASNAFLFYQ

Foldseek 3Di:
DQQPDDPPDDFDDQAWDWFDFADWDQDDPGDIDTHGHCVVGVVVVVVLLVVLQVVLVVVVHDRLPPCRVQSLLLLLFPVSCQFAVQDAADFPDDPPDTDGGRHPGAHRGGGSYHGNPVSNSVCSSFPWFDWDKPPQEADEWEAAQQDDIPPQKDKIWTATCGQQKWKKAKDKPQPQKDWPDGIDIHHHVDGTDIIIIGGDPVLNNDDADKDKMKIWMAGNRRRDIGIYIYIYGHFHDFDAPDDDDDDDDDVPDDDDDDTDGDPRDDDDDD

Mean predicted aligned error: 10.22 Å

Secondary structure (DSSP, 8-state):
-TT---SSS--S-S-----SS-EEEEETTTEEEEE-SHHHHHHHHHHHHHHHHHHHHHTTPPP--S-HHHHHHHHTSTTGGGTEE---S-B---SSS---B--SSSBTTTBT-EE-HHHHHHHHHSPPPPEEEES-S-EEEEEETT---BSS-EEEEEEE-SSS-EEEEEEE--TTEEES-SEEEEPTT-PPEEEEEEE-HHHHTSPSEEEEEEEEEEETTT--EEEEEEEEEEEPPPB-SSPPP-----TTPPP----B--TT------

pLDDT: mean 88.14, std 11.76, range [36.22, 98.19]

Solvent-accessible surface area (backbone atoms only — not comparable to full-atom values): 15359 Å² total; per-residue (Å²): 125,93,38,75,68,61,93,87,54,89,71,50,43,74,54,37,55,75,34,59,82,72,44,78,43,73,43,90,93,73,43,78,47,73,38,45,38,63,78,50,18,52,57,53,51,51,53,52,51,49,55,29,32,52,52,12,53,76,69,74,40,73,70,68,77,79,50,64,70,56,53,52,52,48,56,42,26,84,63,24,69,62,31,17,48,64,54,51,73,61,60,49,62,53,101,89,49,57,88,35,50,29,31,86,57,66,15,53,52,32,9,44,16,28,76,36,62,69,49,30,36,52,40,68,61,53,44,82,40,63,79,40,61,41,66,75,65,56,52,71,32,40,24,37,58,70,39,73,51,43,58,68,56,49,74,34,37,41,35,26,80,13,73,54,73,43,38,36,40,49,50,72,62,32,83,32,50,42,62,73,63,54,60,53,73,37,50,42,67,42,82,64,44,77,44,42,33,30,68,39,74,57,46,30,69,39,68,69,44,80,46,75,24,42,37,38,39,33,30,64,47,45,69,47,71,50,71,34,52,37,37,38,39,28,24,64,70,78,45,76,74,50,80,74,72,94,73,93,67,60,95,94,55,89,84,86,78,68,74,45,62,63,98,79,51,86,89,83,87,132